Protein AF-A0A1L3Q3T1-F1 (afdb_monomer_lite)

pLDDT: mean 82.94, std 22.12, range [25.11, 98.5]

InterPro domains:
  IPR006457 S-layer family duplication domain [PF07752] (4-151)

Radius of gyration: 25.34 Å; chains: 1; bounding box: 55×57×64 Å

Structure (mmCIF, N/CA/C/O backbone):
data_AF-A0A1L3Q3T1-F1
#
_entry.id   AF-A0A1L3Q3T1-F1
#
loop_
_atom_site.group_PDB
_atom_site.id
_atom_site.type_symbol
_atom_site.label_atom_id
_atom_site.label_alt_id
_atom_site.label_comp_id
_atom_site.label_asym_id
_atom_site.label_entity_id
_atom_site.label_seq_id
_atom_site.pdbx_PDB_ins_code
_atom_site.Cartn_x
_atom_site.Cartn_y
_atom_site.Cartn_z
_atom_site.occupancy
_atom_site.B_iso_or_equiv
_atom_site.auth_seq_id
_atom_site.auth_comp_id
_atom_site.auth_asym_id
_atom_site.auth_atom_id
_atom_site.pdbx_PDB_model_num
ATOM 1 N N . MET A 1 1 ? -1.176 -5.340 -3.336 1.00 83.88 1 MET A N 1
ATOM 2 C CA . MET A 1 1 ? -0.428 -6.460 -3.939 1.00 83.88 1 MET A CA 1
ATOM 3 C C . MET A 1 1 ? 0.994 -6.449 -3.387 1.00 83.88 1 MET A C 1
ATOM 5 O O . MET A 1 1 ? 1.584 -5.382 -3.312 1.00 83.88 1 MET A O 1
ATOM 9 N N . ASP A 1 2 ? 1.528 -7.595 -2.973 1.00 85.06 2 ASP A N 1
ATOM 10 C CA . ASP A 1 2 ? 2.934 -7.750 -2.563 1.00 85.06 2 ASP A CA 1
ATOM 11 C C . ASP A 1 2 ? 3.376 -9.167 -2.935 1.00 85.06 2 ASP A C 1
ATOM 13 O O . ASP A 1 2 ? 2.936 -10.138 -2.313 1.00 85.06 2 ASP A O 1
ATOM 17 N N . CYS A 1 3 ? 4.117 -9.294 -4.035 1.00 78.56 3 CYS A N 1
ATOM 18 C CA . CYS A 1 3 ? 4.332 -10.567 -4.711 1.00 78.56 3 CYS A CA 1
ATOM 19 C C . CYS A 1 3 ? 5.800 -10.741 -5.080 1.00 78.56 3 CYS A C 1
ATOM 21 O O . CYS A 1 3 ? 6.415 -9.904 -5.738 1.00 78.56 3 CYS A O 1
ATOM 23 N N . CYS A 1 4 ? 6.343 -11.873 -4.641 1.00 74.00 4 CYS A N 1
ATOM 24 C CA . CYS A 1 4 ? 7.709 -12.318 -4.898 1.00 74.00 4 CYS A CA 1
ATOM 25 C C . CYS A 1 4 ? 7.763 -13.450 -5.937 1.00 74.00 4 CYS A C 1
ATOM 27 O O . CYS A 1 4 ? 8.745 -14.192 -6.002 1.00 74.00 4 CYS A O 1
ATOM 29 N N . GLU A 1 5 ? 6.676 -13.636 -6.691 1.00 81.31 5 GLU A N 1
ATOM 30 C CA . GLU A 1 5 ? 6.630 -14.585 -7.798 1.00 81.31 5 GLU A CA 1
ATOM 31 C C . GLU A 1 5 ? 7.326 -14.021 -9.034 1.00 81.31 5 GLU A C 1
ATOM 33 O O . GLU A 1 5 ? 7.344 -12.812 -9.268 1.00 81.31 5 GLU A O 1
ATOM 38 N N . GLU A 1 6 ? 7.895 -14.927 -9.829 1.00 90.94 6 GLU A N 1
ATOM 39 C CA . GLU A 1 6 ? 8.513 -14.571 -11.098 1.00 90.94 6 GLU A CA 1
ATOM 40 C C . GLU A 1 6 ? 7.448 -14.500 -12.199 1.00 90.94 6 GLU A C 1
ATOM 42 O O . GLU A 1 6 ? 6.787 -15.498 -12.500 1.00 90.94 6 GLU A O 1
ATOM 47 N N . TYR A 1 7 ? 7.343 -13.350 -12.857 1.00 92.12 7 TYR A N 1
ATOM 48 C CA . TYR A 1 7 ? 6.551 -13.160 -14.066 1.00 92.12 7 TYR A CA 1
ATOM 49 C C . TYR A 1 7 ? 7.462 -13.051 -15.282 1.00 92.12 7 TYR A C 1
ATOM 51 O O . TYR A 1 7 ? 8.530 -12.438 -15.251 1.00 92.12 7 TYR A O 1
ATOM 59 N N . ARG A 1 8 ? 7.026 -13.663 -16.382 1.00 94.06 8 ARG A N 1
ATOM 60 C CA . ARG A 1 8 ? 7.765 -13.713 -17.642 1.00 94.06 8 ARG A CA 1
ATOM 61 C C . ARG A 1 8 ? 6.859 -13.167 -18.733 1.00 94.06 8 ARG A C 1
ATOM 63 O O . ARG A 1 8 ? 5.906 -13.843 -19.103 1.00 94.06 8 ARG A O 1
ATOM 70 N N . LEU A 1 9 ? 7.153 -11.963 -19.208 1.00 93.94 9 LEU A N 1
ATOM 71 C CA . LEU A 1 9 ? 6.326 -11.236 -20.173 1.00 93.94 9 LEU A CA 1
ATOM 72 C C . LEU A 1 9 ? 7.114 -10.999 -21.454 1.00 93.94 9 LEU A C 1
ATOM 74 O O . LEU A 1 9 ? 8.282 -10.612 -21.388 1.00 93.94 9 LEU A O 1
ATOM 78 N N . VAL A 1 10 ? 6.507 -11.208 -22.620 1.00 93.62 10 VAL A N 1
ATOM 79 C CA . VAL A 1 10 ? 7.099 -10.754 -23.888 1.00 93.62 10 VAL A CA 1
ATOM 80 C C . VAL A 1 10 ? 6.623 -9.349 -24.254 1.00 93.62 10 VAL A C 1
ATOM 82 O O . VAL A 1 10 ? 5.620 -8.857 -23.745 1.00 93.62 10 VAL A O 1
ATOM 85 N N . THR A 1 11 ? 7.338 -8.672 -25.154 1.00 92.38 11 THR A N 1
ATOM 86 C CA . THR A 1 11 ? 6.912 -7.357 -25.660 1.00 92.38 11 THR A CA 1
ATOM 87 C C . THR A 1 11 ? 5.471 -7.383 -26.187 1.00 92.38 11 THR A C 1
ATOM 89 O O . THR A 1 11 ? 5.127 -8.203 -27.038 1.00 92.38 11 THR A O 1
ATOM 92 N N . GLY A 1 12 ? 4.658 -6.437 -25.717 1.00 92.12 12 GLY A N 1
ATOM 93 C CA . GLY A 1 12 ? 3.240 -6.297 -26.038 1.00 92.12 12 GLY A CA 1
ATOM 94 C C . GLY A 1 12 ? 2.300 -7.083 -25.124 1.00 92.12 12 GLY A C 1
ATOM 95 O O . GLY A 1 12 ? 1.091 -6.909 -25.250 1.00 92.12 12 GLY A O 1
ATOM 96 N N . GLU A 1 13 ? 2.815 -7.925 -24.223 1.00 94.25 13 GLU A N 1
ATOM 97 C CA . GLU A 1 13 ? 1.993 -8.568 -23.198 1.00 94.25 13 GLU A CA 1
ATOM 98 C C . GLU A 1 13 ? 1.718 -7.637 -22.019 1.00 94.25 13 GLU A C 1
ATOM 100 O O . GLU A 1 13 ? 2.535 -6.783 -21.653 1.00 94.25 13 GLU A O 1
ATOM 105 N N . THR A 1 14 ? 0.557 -7.874 -21.418 1.00 94.94 14 THR A N 1
ATOM 106 C CA . THR A 1 14 ? 0.040 -7.169 -20.252 1.00 94.94 14 THR A CA 1
ATOM 107 C C . THR A 1 14 ? -0.153 -8.167 -19.120 1.00 94.94 14 THR A C 1
ATOM 109 O O . THR A 1 14 ? -0.703 -9.253 -19.317 1.00 94.94 14 THR A O 1
ATOM 112 N N . LEU A 1 15 ? 0.301 -7.786 -17.933 1.00 94.12 15 LEU A N 1
ATOM 113 C CA . LEU A 1 15 ? 0.061 -8.480 -16.682 1.00 94.12 15 LEU A CA 1
ATOM 114 C C . LEU A 1 15 ? -1.063 -7.771 -15.922 1.00 94.12 15 LEU A C 1
ATOM 116 O O . LEU A 1 15 ? -0.943 -6.588 -15.612 1.00 94.12 15 LEU A O 1
ATOM 120 N N . ASP A 1 16 ? -2.130 -8.506 -15.616 1.00 92.44 16 ASP A N 1
ATOM 121 C CA . ASP A 1 16 ? -3.212 -8.044 -14.741 1.00 92.44 16 ASP A CA 1
ATOM 122 C C . ASP A 1 16 ? -2.730 -8.043 -13.283 1.00 92.44 16 ASP A C 1
ATOM 124 O O . ASP A 1 16 ? -2.305 -9.077 -12.758 1.00 92.44 16 ASP A O 1
ATOM 128 N N . LEU A 1 17 ? -2.776 -6.875 -12.643 1.00 90.25 17 LEU A N 1
ATOM 129 C CA . LEU A 1 17 ? -2.380 -6.663 -11.248 1.00 90.25 17 LEU A CA 1
ATOM 130 C C . LEU A 1 17 ? -3.587 -6.646 -10.288 1.00 90.25 17 LEU A C 1
ATOM 132 O O . LEU A 1 17 ? -3.414 -6.490 -9.075 1.00 90.25 17 LEU A O 1
ATOM 136 N N . GLY A 1 18 ? -4.806 -6.830 -10.806 1.00 88.00 18 GLY A N 1
ATOM 137 C CA . GLY A 1 18 ? -6.064 -6.753 -10.068 1.00 88.00 18 GLY A CA 1
ATOM 138 C C . GLY A 1 18 ? -6.627 -5.333 -9.970 1.00 88.00 18 GLY A C 1
ATOM 139 O O . GLY A 1 18 ? -5.953 -4.352 -10.266 1.00 88.00 18 GLY A O 1
ATOM 140 N N . SER A 1 19 ? -7.901 -5.214 -9.572 1.00 87.88 19 SER A N 1
ATOM 141 C CA . SER A 1 19 ? -8.631 -3.930 -9.479 1.00 87.88 19 SER A CA 1
ATOM 142 C C . SER A 1 19 ? -8.548 -3.054 -10.746 1.00 87.88 19 SER A C 1
ATOM 144 O O . SER A 1 19 ? -8.649 -1.832 -10.671 1.00 87.88 19 SER A O 1
ATOM 146 N N . GLY A 1 20 ? -8.359 -3.677 -11.916 1.00 91.81 20 GLY A N 1
ATOM 147 C CA . GLY A 1 20 ? -8.228 -2.988 -13.202 1.00 91.81 20 GLY A CA 1
ATOM 148 C C . GLY A 1 20 ? -6.837 -2.422 -13.500 1.00 91.81 20 GLY A C 1
ATOM 149 O O . GLY A 1 20 ? -6.690 -1.791 -14.543 1.00 91.81 20 GLY A O 1
ATOM 150 N N . TYR A 1 21 ? -5.843 -2.628 -12.630 1.00 94.38 21 TYR A N 1
ATOM 151 C CA . TYR A 1 21 ? -4.454 -2.240 -12.877 1.00 94.38 21 TYR A CA 1
ATOM 152 C C . TYR A 1 21 ? -3.751 -3.233 -13.806 1.00 94.38 21 TYR A C 1
ATOM 154 O O . TYR A 1 21 ? -3.880 -4.448 -13.664 1.00 94.38 21 TYR A O 1
ATOM 162 N N . GLU A 1 22 ? -2.951 -2.706 -14.724 1.00 95.38 22 GLU A N 1
ATOM 163 C CA . GLU A 1 22 ? -2.310 -3.449 -15.803 1.00 95.38 22 GLU A CA 1
ATOM 164 C C . GLU A 1 22 ? -0.866 -2.966 -15.994 1.00 95.38 22 GLU A C 1
ATOM 166 O O . GLU A 1 22 ? -0.625 -1.766 -16.145 1.00 95.38 22 GLU A O 1
ATOM 171 N N . LEU A 1 23 ? 0.090 -3.900 -16.034 1.00 96.69 23 LEU A N 1
ATOM 172 C CA . LEU A 1 23 ? 1.503 -3.632 -16.326 1.00 96.69 23 LEU A CA 1
ATOM 173 C C . LEU A 1 23 ? 1.883 -4.218 -17.686 1.00 96.69 23 LEU A C 1
ATOM 175 O O . LEU A 1 23 ? 1.812 -5.429 -17.888 1.00 96.69 23 LEU A O 1
ATOM 179 N N . THR A 1 24 ? 2.319 -3.374 -18.615 1.00 97.50 24 THR A N 1
ATOM 180 C CA . THR A 1 24 ? 2.571 -3.761 -20.010 1.00 97.50 24 THR A CA 1
ATOM 181 C C . THR A 1 24 ? 4.034 -3.568 -20.392 1.00 97.50 24 THR A C 1
ATOM 183 O O . THR A 1 24 ? 4.626 -2.524 -20.124 1.00 97.50 24 THR A O 1
ATOM 186 N N . VAL A 1 25 ? 4.620 -4.548 -21.088 1.00 96.81 25 VAL A N 1
ATOM 187 C CA . VAL A 1 25 ? 5.957 -4.408 -21.691 1.00 96.81 25 VAL A CA 1
ATOM 188 C C . VAL A 1 25 ? 5.827 -3.713 -23.043 1.00 96.81 25 VAL A C 1
ATOM 190 O O . VAL A 1 25 ? 5.365 -4.318 -24.013 1.00 96.81 25 VAL A O 1
ATOM 193 N N . LYS A 1 26 ? 6.273 -2.460 -23.155 1.00 96.00 26 LYS A N 1
ATOM 194 C CA . LYS A 1 26 ? 6.174 -1.685 -24.403 1.00 96.00 26 LYS A CA 1
ATOM 195 C C . LYS A 1 26 ? 7.293 -2.019 -25.373 1.00 96.00 26 LYS A C 1
ATOM 197 O O . LYS A 1 26 ? 7.032 -2.244 -26.554 1.00 96.00 26 LYS A O 1
ATOM 202 N N . GLN A 1 27 ? 8.532 -2.058 -24.888 1.00 94.00 27 GLN A N 1
ATOM 203 C CA . GLN A 1 27 ? 9.704 -2.284 -25.730 1.00 94.00 27 GLN A CA 1
ATOM 204 C C . GLN A 1 27 ? 10.908 -2.761 -24.913 1.00 94.00 27 GLN A C 1
ATOM 206 O O . GLN A 1 27 ? 11.058 -2.393 -23.758 1.00 94.00 27 GLN A O 1
ATOM 211 N N . ILE A 1 28 ? 11.796 -3.543 -25.531 1.00 92.12 28 ILE A N 1
ATOM 212 C CA . ILE A 1 28 ? 13.102 -3.904 -24.963 1.00 92.12 28 ILE A CA 1
ATOM 213 C C . ILE A 1 28 ? 14.209 -3.264 -25.806 1.00 92.12 28 ILE A C 1
ATOM 215 O O . ILE A 1 28 ? 14.273 -3.471 -27.023 1.00 92.12 28 ILE A O 1
ATOM 219 N N . TYR A 1 29 ? 15.110 -2.522 -25.168 1.00 90.06 29 TYR A N 1
ATOM 220 C CA . TYR A 1 29 ? 16.295 -1.939 -25.791 1.00 90.06 29 TYR A CA 1
ATOM 221 C C . TYR A 1 29 ? 17.498 -2.859 -25.567 1.00 90.06 29 TYR A C 1
ATOM 223 O O . TYR A 1 29 ? 18.351 -2.662 -24.710 1.00 90.06 29 TYR A O 1
ATOM 231 N N . VAL A 1 30 ? 17.578 -3.891 -26.409 1.00 78.50 30 VAL A N 1
ATOM 232 C CA . VAL A 1 30 ? 18.554 -4.999 -26.336 1.00 78.50 30 VAL A CA 1
ATOM 233 C C . VAL A 1 30 ? 20.017 -4.554 -26.183 1.00 78.50 30 VAL A C 1
ATOM 235 O O . VAL A 1 30 ? 20.832 -5.285 -25.614 1.00 78.50 30 VAL A O 1
ATOM 238 N N . LYS A 1 31 ? 20.379 -3.403 -26.755 1.00 83.38 31 LYS A N 1
ATOM 239 C CA . LYS A 1 31 ? 21.755 -2.896 -26.743 1.00 83.38 31 LYS A CA 1
ATOM 240 C C . LYS A 1 31 ? 22.154 -2.342 -25.376 1.00 83.38 31 LYS A C 1
ATOM 242 O O . LYS A 1 31 ? 23.310 -2.507 -24.998 1.00 83.38 31 LYS A O 1
ATOM 247 N N . ASP A 1 32 ? 21.205 -1.716 -24.699 1.00 85.06 32 ASP A N 1
ATOM 248 C CA . ASP A 1 32 ? 21.447 -0.890 -23.522 1.00 85.06 32 ASP A CA 1
ATOM 249 C C . ASP A 1 32 ? 20.973 -1.597 -22.236 1.00 85.06 32 ASP A C 1
ATOM 251 O O . ASP A 1 32 ? 21.131 -1.065 -21.153 1.00 85.06 32 ASP A O 1
ATOM 255 N N . ASP A 1 33 ? 20.474 -2.840 -22.353 1.00 91.00 33 ASP A N 1
ATOM 256 C CA . ASP A 1 33 ? 19.934 -3.637 -21.239 1.00 91.00 33 ASP A CA 1
ATOM 257 C C . ASP A 1 33 ? 18.760 -2.938 -20.517 1.00 91.00 33 ASP A C 1
ATOM 259 O O . ASP A 1 33 ? 18.498 -3.152 -19.336 1.00 91.00 33 ASP A O 1
ATOM 263 N N . GLU A 1 34 ? 17.989 -2.163 -21.283 1.00 95.00 34 GLU A N 1
ATOM 264 C CA . GLU A 1 34 ? 16.832 -1.412 -20.801 1.00 95.00 34 GLU A CA 1
ATOM 265 C C . GLU A 1 34 ? 15.502 -2.010 -21.292 1.00 95.00 34 GLU A C 1
ATOM 267 O O . GLU A 1 34 ? 15.410 -2.619 -22.370 1.00 95.00 34 GLU A O 1
ATOM 272 N N . VAL A 1 35 ? 14.431 -1.780 -20.535 1.00 95.94 35 VAL A N 1
ATOM 273 C CA . VAL A 1 35 ? 13.053 -2.113 -20.918 1.00 95.94 35 VAL A CA 1
ATOM 274 C C . VAL A 1 35 ? 12.114 -0.947 -20.640 1.00 95.94 35 VAL A C 1
ATOM 276 O O . VAL A 1 35 ? 12.127 -0.380 -19.558 1.00 95.94 35 VAL A O 1
ATOM 279 N N . TRP A 1 36 ? 11.268 -0.615 -21.611 1.00 97.38 36 TRP A N 1
ATOM 280 C CA . TRP A 1 36 ? 10.183 0.343 -21.443 1.00 97.38 36 TRP A CA 1
ATOM 281 C C . TRP A 1 36 ? 8.913 -0.376 -20.995 1.00 97.38 36 TRP A C 1
ATOM 283 O O . TRP A 1 36 ? 8.407 -1.258 -21.706 1.00 97.38 36 TRP A O 1
ATOM 293 N N . MET A 1 37 ? 8.406 -0.003 -19.826 1.00 98.12 37 MET A N 1
ATOM 294 C CA . MET A 1 37 ? 7.199 -0.563 -19.226 1.00 98.12 37 MET A CA 1
ATOM 295 C C . MET A 1 37 ? 6.172 0.528 -18.937 1.00 98.12 37 MET A C 1
ATOM 297 O O . MET A 1 37 ? 6.527 1.678 -18.720 1.00 98.12 37 MET A O 1
ATOM 301 N N . GLU A 1 38 ? 4.899 0.145 -18.942 1.00 98.50 38 GLU A N 1
ATOM 302 C CA . GLU A 1 38 ? 3.758 1.047 -18.776 1.00 98.50 38 GLU A CA 1
ATOM 303 C C . GLU A 1 38 ? 2.810 0.494 -17.712 1.00 98.50 38 GLU A C 1
ATOM 305 O O . GLU A 1 38 ? 2.389 -0.663 -17.813 1.00 98.50 38 GLU A O 1
ATOM 310 N N . LEU A 1 39 ? 2.464 1.313 -16.720 1.00 98.00 39 LEU A N 1
ATOM 311 C CA . LEU A 1 39 ? 1.425 1.036 -15.733 1.00 98.00 39 LEU A CA 1
ATOM 312 C C . LEU A 1 39 ? 0.155 1.790 -16.133 1.00 98.00 39 LEU A C 1
ATOM 314 O O . LEU A 1 39 ? 0.176 2.986 -16.428 1.00 98.00 39 LEU A O 1
ATOM 318 N N . SER A 1 40 ? -0.972 1.094 -16.126 1.00 97.19 40 SER A N 1
ATOM 319 C CA . SER A 1 40 ? -2.269 1.661 -16.492 1.00 97.19 40 SER A CA 1
ATOM 320 C C . SER A 1 40 ? -3.380 1.117 -15.604 1.00 97.19 40 SER A C 1
ATOM 322 O O . SER A 1 40 ? -3.211 0.084 -14.957 1.00 97.19 40 SER A O 1
ATOM 324 N N . LYS A 1 41 ? -4.512 1.820 -15.560 1.00 95.44 41 LYS A N 1
ATOM 325 C CA . LYS A 1 41 ? -5.739 1.351 -14.913 1.00 95.44 41 LYS A CA 1
ATOM 326 C C . LYS A 1 41 ? -6.917 1.546 -15.846 1.00 95.44 41 LYS A C 1
ATOM 328 O O . LYS A 1 41 ? -7.122 2.641 -16.364 1.00 95.44 41 LYS A O 1
ATOM 333 N N . GLU A 1 42 ? -7.671 0.477 -16.084 1.00 94.75 42 GLU A N 1
ATOM 334 C CA . GLU A 1 42 ? -8.807 0.469 -17.016 1.00 94.75 42 GLU A CA 1
ATOM 335 C C . GLU A 1 42 ? -8.433 1.034 -18.406 1.00 94.75 42 GLU A C 1
ATOM 337 O O . GLU A 1 42 ? -9.206 1.750 -19.049 1.00 94.75 42 GLU A O 1
ATOM 342 N N . GLY A 1 43 ? -7.213 0.735 -18.870 1.00 94.00 43 GLY A N 1
ATOM 343 C CA . GLY A 1 43 ? -6.659 1.237 -20.129 1.00 94.00 43 GLY A CA 1
ATOM 344 C C . GLY A 1 43 ? -6.246 2.716 -20.137 1.00 94.00 43 GLY A C 1
ATOM 345 O O . GLY A 1 43 ? -5.857 3.226 -21.191 1.00 94.00 43 GLY A O 1
ATOM 346 N N . VAL A 1 44 ? -6.320 3.424 -19.007 1.00 96.31 44 VAL A N 1
ATOM 347 C CA . VAL A 1 44 ? -5.804 4.791 -18.850 1.00 96.31 44 VAL A CA 1
ATOM 348 C C . VAL A 1 44 ? -4.378 4.731 -18.310 1.00 96.31 44 VAL A C 1
ATOM 350 O O . VAL A 1 44 ? -4.131 4.116 -17.275 1.00 96.31 44 VAL A O 1
ATOM 353 N N . LEU A 1 45 ? -3.443 5.373 -19.016 1.00 97.25 45 LEU A N 1
ATOM 354 C CA . LEU A 1 45 ? -2.045 5.490 -18.597 1.00 97.25 45 LEU A CA 1
ATOM 355 C C . LEU A 1 45 ? -1.951 6.165 -17.223 1.00 97.25 45 LEU A C 1
ATOM 357 O O . LEU A 1 45 ? -2.488 7.260 -17.047 1.00 97.25 45 LEU A O 1
ATOM 361 N N . ILE A 1 46 ? -1.246 5.518 -16.297 1.00 96.75 46 ILE A N 1
ATOM 362 C CA . ILE A 1 46 ? -0.848 6.104 -15.015 1.00 96.75 46 ILE A CA 1
ATOM 363 C C . ILE A 1 46 ? 0.537 6.717 -15.180 1.00 96.75 46 ILE A C 1
ATOM 365 O O . ILE A 1 46 ? 0.690 7.923 -15.015 1.00 96.75 46 ILE A O 1
ATOM 369 N N . ASP A 1 47 ? 1.511 5.883 -15.543 1.00 98.12 47 ASP A N 1
ATOM 370 C CA . ASP A 1 47 ? 2.901 6.279 -15.749 1.00 98.12 47 ASP A CA 1
ATOM 371 C C . ASP A 1 47 ? 3.657 5.225 -16.578 1.00 98.12 47 ASP A C 1
ATOM 373 O O . ASP A 1 47 ? 3.197 4.084 -16.730 1.00 98.12 47 ASP A O 1
ATOM 377 N N . ASP A 1 48 ? 4.812 5.597 -17.120 1.00 98.31 48 ASP A N 1
ATOM 378 C CA . ASP A 1 48 ? 5.690 4.727 -17.896 1.00 98.31 48 ASP A CA 1
ATOM 379 C C . ASP A 1 48 ? 7.170 5.030 -17.635 1.00 98.31 48 ASP A C 1
ATOM 381 O O . ASP A 1 48 ? 7.555 6.177 -17.438 1.00 98.31 48 ASP A O 1
ATOM 385 N N . GLU A 1 49 ? 8.018 3.998 -17.651 1.00 98.12 49 GLU A N 1
ATOM 386 C CA . GLU A 1 49 ? 9.434 4.141 -17.294 1.00 98.12 49 GLU A CA 1
ATOM 387 C C . GLU A 1 49 ? 10.344 3.259 -18.155 1.00 98.12 49 GLU A C 1
ATOM 389 O O . GLU A 1 49 ? 9.993 2.127 -18.521 1.00 98.12 49 GLU A O 1
ATOM 394 N N . ILE A 1 50 ? 11.537 3.775 -18.465 1.00 97.50 50 ILE A N 1
ATOM 395 C CA . ILE A 1 50 ? 12.628 3.009 -19.072 1.00 97.50 50 ILE A CA 1
ATOM 396 C C . ILE A 1 50 ? 13.542 2.511 -17.952 1.00 97.50 50 ILE A C 1
ATOM 398 O O . ILE A 1 50 ? 14.289 3.265 -17.337 1.00 97.50 50 ILE A O 1
ATOM 402 N N . ILE A 1 51 ? 13.495 1.208 -17.710 1.00 97.31 51 ILE A N 1
ATOM 403 C CA . ILE A 1 51 ? 14.193 0.546 -16.614 1.00 97.31 51 ILE A CA 1
ATOM 404 C C . ILE A 1 51 ? 15.517 -0.016 -17.125 1.00 97.31 51 ILE A C 1
ATOM 406 O O . ILE A 1 51 ? 15.511 -0.962 -17.915 1.00 97.31 51 ILE A O 1
ATOM 410 N N . ASP A 1 52 ? 16.635 0.519 -16.636 1.00 95.56 52 ASP A N 1
ATOM 411 C CA . ASP A 1 52 ? 17.976 -0.042 -16.835 1.00 95.56 52 ASP A CA 1
ATOM 412 C C . ASP A 1 52 ? 18.231 -1.162 -15.809 1.00 95.56 52 ASP A C 1
ATOM 414 O O . ASP A 1 52 ? 18.370 -0.923 -14.605 1.00 95.56 52 ASP A O 1
ATOM 418 N N . ILE A 1 53 ? 18.301 -2.415 -16.273 1.00 94.38 53 ILE A N 1
ATOM 419 C CA . ILE A 1 53 ? 18.547 -3.561 -15.379 1.00 94.38 53 ILE A CA 1
ATOM 420 C C . ILE A 1 53 ? 19.990 -3.589 -14.856 1.00 94.38 53 ILE A C 1
ATOM 422 O O . ILE A 1 53 ? 20.276 -4.248 -13.856 1.00 94.38 53 ILE A O 1
ATOM 426 N N . SER A 1 54 ? 20.914 -2.901 -15.531 1.00 92.38 54 SER A N 1
ATOM 427 C CA . SER A 1 54 ? 22.303 -2.770 -15.102 1.00 92.38 54 SER A CA 1
ATOM 428 C C . SER A 1 54 ? 22.468 -1.752 -13.968 1.00 92.38 54 SER A C 1
ATOM 430 O O . SER A 1 54 ? 23.408 -1.884 -13.179 1.00 92.38 54 SER A O 1
ATOM 432 N N . ASP A 1 55 ? 21.512 -0.828 -13.819 1.00 93.31 55 ASP A N 1
ATOM 433 C CA . ASP A 1 55 ? 21.404 0.137 -12.716 1.00 93.31 55 ASP A CA 1
ATOM 434 C C . ASP A 1 55 ? 20.319 -0.260 -11.696 1.00 93.31 55 ASP A C 1
ATOM 436 O O . ASP A 1 55 ? 19.509 0.533 -11.223 1.00 93.31 55 ASP A O 1
ATOM 440 N N . GLY A 1 56 ? 20.286 -1.547 -11.344 1.00 93.12 56 GLY A N 1
ATOM 441 C CA . GLY A 1 56 ? 19.451 -2.067 -10.258 1.00 93.12 56 GLY A CA 1
ATOM 442 C C . GLY A 1 56 ? 18.012 -2.419 -10.637 1.00 93.12 56 GLY A C 1
ATOM 443 O O . GLY A 1 56 ? 17.305 -2.959 -9.786 1.00 93.12 56 GLY A O 1
ATOM 444 N N . GLY A 1 57 ? 17.573 -2.152 -11.872 1.00 95.88 57 GLY A N 1
ATOM 445 C CA . GLY A 1 57 ? 16.373 -2.754 -12.465 1.00 95.88 57 GLY A CA 1
ATOM 446 C C . GLY A 1 57 ? 15.054 -2.467 -11.750 1.00 95.88 57 GLY A C 1
ATOM 447 O O . GLY A 1 57 ? 14.081 -3.184 -11.967 1.00 95.88 57 GLY A O 1
ATOM 448 N N . THR A 1 58 ? 15.006 -1.462 -10.874 1.00 97.19 58 THR A N 1
ATOM 449 C CA . THR A 1 58 ? 13.820 -1.160 -10.065 1.00 97.19 58 THR A CA 1
ATOM 450 C C . THR A 1 58 ? 13.163 0.117 -10.555 1.00 97.19 58 THR A C 1
ATOM 452 O O . THR A 1 58 ? 13.779 1.177 -10.514 1.00 97.19 58 THR A O 1
ATOM 455 N N . TRP A 1 59 ? 11.889 0.029 -10.924 1.00 98.12 59 TRP A N 1
ATOM 456 C CA . TRP A 1 59 ? 11.031 1.197 -11.090 1.00 98.12 59 TRP A CA 1
ATOM 457 C C . TRP A 1 59 ? 10.237 1.418 -9.807 1.00 98.12 59 TRP A C 1
ATOM 459 O O . TRP A 1 59 ? 9.627 0.488 -9.269 1.00 98.12 59 TRP A O 1
ATOM 469 N N . ILE A 1 60 ? 10.286 2.648 -9.300 1.00 97.94 60 ILE A N 1
ATOM 470 C CA . ILE A 1 60 ? 9.523 3.120 -8.149 1.00 97.94 60 ILE A CA 1
ATOM 471 C C . ILE A 1 60 ? 8.670 4.285 -8.635 1.00 97.94 60 ILE A C 1
ATOM 473 O O . ILE A 1 60 ? 9.217 5.251 -9.153 1.00 97.94 60 ILE A O 1
ATOM 477 N N . LEU A 1 61 ? 7.358 4.180 -8.441 1.00 97.69 61 LEU A N 1
ATOM 478 C CA . LEU A 1 61 ? 6.414 5.257 -8.705 1.00 97.69 61 LEU A CA 1
ATOM 479 C C . LEU A 1 61 ? 5.905 5.807 -7.374 1.00 97.69 61 LEU A C 1
ATOM 481 O O . LEU A 1 61 ? 5.336 5.065 -6.561 1.00 97.69 61 LEU A O 1
ATOM 485 N N . ASP A 1 62 ? 6.110 7.102 -7.172 1.00 96.75 62 ASP A N 1
ATOM 486 C CA . ASP A 1 62 ? 5.535 7.895 -6.094 1.00 96.75 62 ASP A CA 1
ATOM 487 C C . ASP A 1 62 ? 4.578 8.961 -6.634 1.00 96.75 62 ASP A C 1
ATOM 489 O O . ASP A 1 62 ? 4.695 9.412 -7.772 1.00 96.75 62 ASP A O 1
ATOM 493 N N . MET A 1 63 ? 3.566 9.293 -5.833 1.00 95.06 63 MET A N 1
ATOM 494 C CA . MET A 1 63 ? 2.533 10.262 -6.188 1.00 95.06 63 MET A CA 1
ATOM 495 C C . MET A 1 63 ? 2.059 11.033 -4.956 1.00 95.06 63 MET A C 1
ATOM 497 O O . MET A 1 63 ? 2.156 10.548 -3.827 1.00 95.06 63 MET A O 1
ATOM 501 N N . ASP A 1 64 ? 1.464 12.199 -5.195 1.00 94.25 64 ASP A N 1
ATOM 502 C CA . ASP A 1 64 ? 0.756 12.958 -4.167 1.00 94.25 64 ASP A CA 1
ATOM 503 C C . ASP A 1 64 ? -0.682 12.426 -4.028 1.00 94.25 64 ASP A C 1
ATOM 505 O O . ASP A 1 64 ? -1.442 12.400 -5.000 1.00 94.25 64 ASP A O 1
ATOM 509 N N . ILE A 1 65 ? -1.071 11.999 -2.823 1.00 92.62 65 ILE A N 1
ATOM 510 C CA . ILE A 1 65 ? -2.355 11.341 -2.533 1.00 92.62 65 ILE A CA 1
ATOM 511 C C . ILE A 1 65 ? -2.971 11.939 -1.272 1.00 92.62 65 ILE A C 1
ATOM 513 O O . ILE A 1 65 ? -2.340 11.943 -0.221 1.00 92.62 65 ILE A O 1
ATOM 517 N N . GLU A 1 66 ? -4.224 12.402 -1.355 1.00 89.62 66 GLU A N 1
ATOM 518 C CA . GLU A 1 66 ? -5.009 12.898 -0.205 1.00 89.62 66 GLU A CA 1
ATOM 519 C C . GLU A 1 66 ? -4.245 13.879 0.717 1.00 89.62 66 GLU A C 1
ATOM 521 O O . GLU A 1 66 ? -4.434 13.917 1.930 1.00 89.62 66 GLU A O 1
ATOM 526 N N . GLY A 1 67 ? -3.376 14.710 0.130 1.00 88.75 67 GLY A N 1
ATOM 527 C CA . GLY A 1 67 ? -2.579 15.713 0.846 1.00 88.75 67 GLY A CA 1
ATOM 528 C C . GLY A 1 67 ? -1.234 15.223 1.396 1.00 88.75 67 GLY A C 1
ATOM 529 O O . GLY A 1 67 ? -0.473 16.042 1.914 1.00 88.75 67 GLY A O 1
ATOM 530 N N . GLU A 1 68 ? -0.919 13.937 1.249 1.00 90.94 68 GLU A N 1
ATOM 531 C CA . GLU A 1 68 ? 0.406 13.365 1.484 1.00 90.94 68 GLU A CA 1
ATOM 532 C C . GLU A 1 68 ? 1.218 13.385 0.186 1.00 90.94 68 GLU A C 1
ATOM 534 O O . GLU A 1 68 ? 0.703 13.026 -0.871 1.00 90.94 68 GLU A O 1
ATOM 539 N N . ASN A 1 69 ? 2.485 13.800 0.261 1.00 95.81 69 ASN A N 1
ATOM 540 C CA . ASN A 1 69 ? 3.364 13.875 -0.911 1.00 95.81 69 ASN A CA 1
ATOM 541 C C . ASN A 1 69 ? 4.314 12.678 -0.975 1.00 95.81 69 ASN A C 1
ATOM 543 O O . ASN A 1 69 ? 4.626 12.079 0.060 1.00 95.81 69 ASN A O 1
ATOM 547 N N . ASP A 1 70 ? 4.829 12.396 -2.172 1.00 95.81 70 ASP A N 1
ATOM 548 C CA . ASP A 1 70 ? 5.860 11.378 -2.425 1.00 95.81 70 ASP A CA 1
ATOM 549 C C . ASP A 1 70 ? 5.475 9.980 -1.877 1.00 95.81 70 ASP A C 1
ATOM 551 O O . ASP A 1 70 ? 6.307 9.212 -1.370 1.00 95.81 70 ASP A O 1
ATOM 555 N N . VAL A 1 71 ? 4.184 9.632 -1.935 1.00 95.56 71 VAL A N 1
ATOM 556 C CA . VAL A 1 71 ? 3.684 8.333 -1.477 1.00 95.56 71 VAL A CA 1
ATOM 557 C C . VAL A 1 71 ? 4.026 7.290 -2.529 1.00 95.56 71 VAL A C 1
ATOM 559 O O . VAL A 1 71 ? 3.475 7.288 -3.626 1.00 95.56 71 VAL A O 1
ATOM 562 N N . VAL A 1 72 ? 4.919 6.363 -2.186 1.00 97.25 72 VAL A N 1
ATOM 563 C CA . VAL A 1 72 ? 5.266 5.251 -3.076 1.00 97.25 72 VAL A CA 1
ATOM 564 C C . VAL A 1 72 ? 4.070 4.318 -3.229 1.00 97.25 72 VAL A C 1
ATOM 566 O O . VAL A 1 72 ? 3.635 3.702 -2.254 1.00 97.25 72 VAL A O 1
ATOM 569 N N . VAL A 1 73 ? 3.578 4.179 -4.457 1.00 95.88 73 VAL A N 1
ATOM 570 C CA . VAL A 1 73 ? 2.330 3.463 -4.767 1.00 95.88 73 VAL A CA 1
ATOM 571 C C . VAL A 1 73 ? 2.547 2.193 -5.566 1.00 95.88 73 VAL A C 1
ATOM 573 O O . VAL A 1 73 ? 1.733 1.271 -5.500 1.00 95.88 73 VAL A O 1
ATOM 576 N N . PHE A 1 74 ? 3.668 2.119 -6.277 1.00 97.00 74 PHE A N 1
ATOM 577 C CA . PHE A 1 74 ? 4.021 0.987 -7.112 1.00 97.00 74 PHE A CA 1
ATOM 578 C C . PHE A 1 74 ? 5.537 0.789 -7.145 1.00 97.00 74 PHE A C 1
ATOM 580 O O . PHE A 1 74 ? 6.322 1.740 -7.131 1.00 97.00 74 PHE A O 1
ATOM 587 N N . ARG A 1 75 ? 5.948 -0.480 -7.159 1.00 97.44 75 ARG A N 1
ATOM 588 C CA . ARG A 1 75 ? 7.320 -0.912 -7.404 1.00 97.44 75 ARG A CA 1
ATOM 589 C C . ARG A 1 75 ? 7.318 -2.160 -8.266 1.00 97.44 75 ARG A C 1
ATOM 591 O O . ARG A 1 75 ? 6.585 -3.109 -7.981 1.00 97.44 75 ARG A O 1
ATOM 598 N N . THR A 1 76 ? 8.220 -2.198 -9.233 1.00 96.88 76 THR A N 1
ATOM 599 C CA . THR A 1 76 ? 8.557 -3.420 -9.964 1.00 96.88 76 THR A CA 1
ATOM 600 C C . THR A 1 76 ? 10.065 -3.572 -10.051 1.00 96.88 76 THR A C 1
ATOM 602 O O . THR A 1 76 ? 10.781 -2.586 -10.228 1.00 96.88 76 THR A O 1
ATOM 605 N N . HIS A 1 77 ? 10.549 -4.803 -9.912 1.00 97.00 77 HIS A N 1
ATOM 606 C CA . HIS A 1 77 ? 11.945 -5.147 -10.136 1.00 97.00 77 HIS A CA 1
ATOM 607 C C . HIS A 1 77 ? 12.063 -6.100 -11.325 1.00 97.00 77 HIS A C 1
ATOM 609 O O . HIS A 1 77 ? 11.519 -7.209 -11.327 1.00 97.00 77 HIS A O 1
ATOM 615 N N . VAL A 1 78 ? 12.794 -5.647 -12.338 1.00 95.81 78 VAL A N 1
ATOM 616 C CA . VAL A 1 78 ? 13.154 -6.414 -13.522 1.00 95.81 78 VAL A CA 1
ATOM 617 C C . VAL A 1 78 ? 14.504 -7.068 -13.273 1.00 95.81 78 VAL A C 1
ATOM 619 O O . VAL A 1 78 ? 15.550 -6.427 -13.294 1.00 95.81 78 VAL A O 1
ATOM 622 N N . ASN A 1 79 ? 14.476 -8.380 -13.081 1.00 94.19 79 ASN A N 1
ATOM 623 C CA . ASN A 1 79 ? 15.664 -9.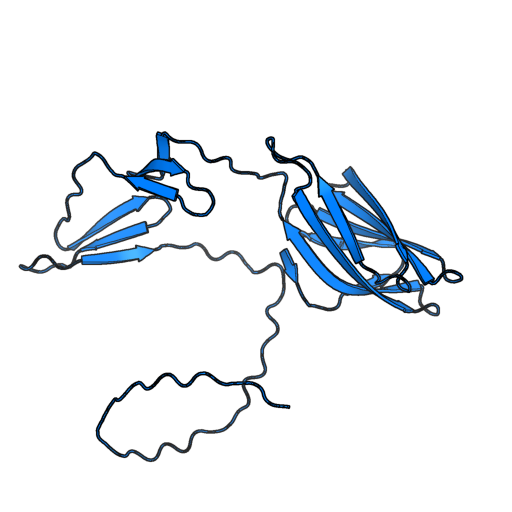176 -12.809 1.00 94.19 79 ASN A CA 1
ATOM 624 C C . ASN A 1 79 ? 16.491 -9.444 -14.072 1.00 94.19 79 ASN A C 1
ATOM 626 O O . ASN A 1 79 ? 17.717 -9.531 -14.013 1.00 94.19 79 ASN A O 1
ATOM 630 N N . ASN A 1 80 ? 15.837 -9.655 -15.221 1.00 92.50 80 ASN A N 1
ATOM 631 C CA . ASN A 1 80 ? 16.553 -10.048 -16.435 1.00 92.50 80 ASN A CA 1
ATOM 632 C C . ASN A 1 80 ? 15.790 -9.748 -17.733 1.00 92.50 80 ASN A C 1
ATOM 634 O O . ASN A 1 80 ? 14.560 -9.791 -17.773 1.00 92.50 80 ASN A O 1
ATOM 638 N N . LEU A 1 81 ? 16.542 -9.564 -18.822 1.00 91.94 81 LEU A N 1
ATOM 639 C CA . LEU A 1 81 ? 16.045 -9.439 -20.192 1.00 91.94 81 LEU A CA 1
ATOM 640 C C . LEU A 1 81 ? 16.640 -10.553 -21.063 1.00 91.94 81 LEU A C 1
ATOM 642 O O . LEU A 1 81 ? 17.845 -10.595 -21.326 1.00 91.94 81 LEU A O 1
ATOM 646 N N . LEU A 1 82 ? 15.801 -11.466 -21.557 1.00 86.56 82 LEU A N 1
ATOM 647 C CA . LEU A 1 82 ? 16.242 -12.512 -22.483 1.00 86.56 82 LEU A CA 1
ATOM 648 C C . LEU A 1 82 ? 16.089 -12.037 -23.928 1.00 86.56 82 LEU A C 1
ATOM 650 O O . LEU A 1 82 ? 15.008 -12.077 -24.523 1.00 86.56 82 LEU A O 1
ATOM 654 N N . LYS A 1 83 ? 17.225 -11.626 -24.493 1.00 75.00 83 LYS A N 1
ATOM 655 C CA . LYS A 1 83 ? 17.363 -11.003 -25.819 1.00 75.00 83 LYS A CA 1
ATOM 656 C C . LYS A 1 83 ? 16.868 -11.889 -26.968 1.00 75.00 83 LYS A C 1
ATOM 658 O O . LYS A 1 83 ? 16.280 -11.380 -27.914 1.00 75.00 83 LYS A O 1
ATOM 663 N N . ASP A 1 84 ? 17.039 -13.206 -26.860 1.00 76.44 84 ASP A N 1
ATOM 664 C CA . ASP A 1 84 ? 16.637 -14.159 -27.907 1.00 76.44 84 ASP A CA 1
ATOM 665 C C . ASP A 1 84 ? 15.110 -14.346 -28.011 1.00 76.44 84 ASP A C 1
ATOM 667 O O . ASP A 1 84 ? 14.623 -14.900 -28.996 1.00 76.44 84 ASP A O 1
ATOM 671 N N . GLY A 1 85 ? 14.350 -13.892 -27.006 1.00 68.50 85 GLY A N 1
ATOM 672 C CA . GLY A 1 85 ? 12.900 -14.081 -26.921 1.00 68.50 85 GLY A CA 1
ATOM 673 C C . GLY A 1 85 ? 12.089 -12.808 -26.693 1.00 68.50 85 GLY A C 1
ATOM 674 O O . GLY A 1 85 ? 10.881 -12.923 -26.518 1.00 68.50 85 GLY A O 1
ATOM 675 N N . ASN A 1 86 ? 12.722 -11.626 -26.668 1.00 8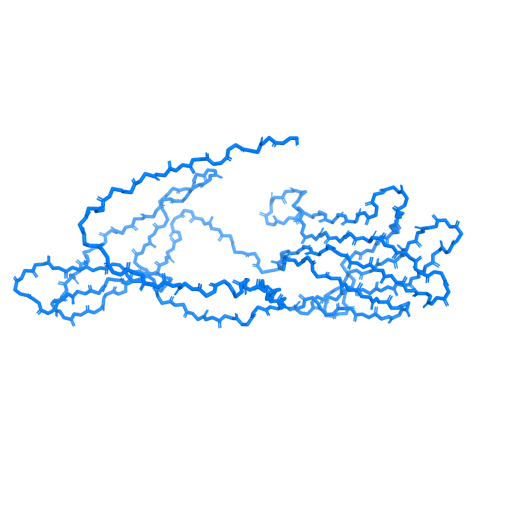4.62 86 ASN A N 1
ATOM 676 C CA . ASN A 1 86 ? 12.093 -10.366 -26.242 1.00 84.62 86 ASN A CA 1
ATOM 677 C C . ASN A 1 86 ? 11.310 -10.524 -24.928 1.00 84.62 86 ASN A C 1
ATOM 679 O O . ASN A 1 86 ? 10.179 -10.054 -24.810 1.00 84.62 86 ASN A O 1
ATOM 683 N N . LEU A 1 87 ? 11.908 -11.236 -23.971 1.00 91.75 87 LEU A N 1
ATOM 684 C CA . LEU A 1 87 ? 11.268 -11.612 -22.718 1.00 91.75 87 LEU A CA 1
ATOM 685 C C . LEU A 1 87 ? 11.843 -10.797 -21.560 1.00 91.75 87 LEU A C 1
ATOM 687 O O . LEU A 1 87 ? 13.062 -10.731 -21.391 1.00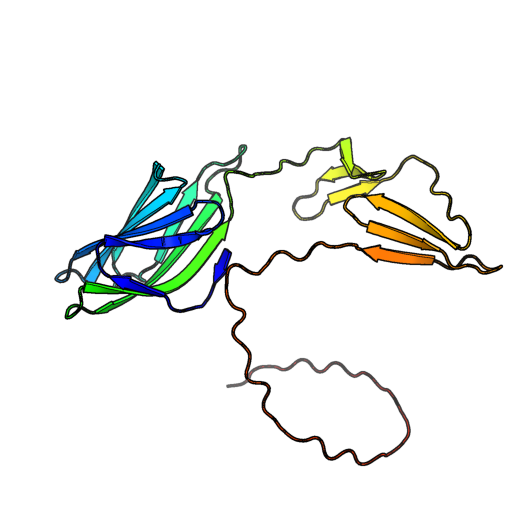 91.75 87 LEU A O 1
ATOM 691 N N . VAL A 1 88 ? 10.955 -10.264 -20.737 1.00 94.62 88 VAL A N 1
ATOM 692 C CA . VAL A 1 88 ? 11.231 -9.584 -19.474 1.00 94.62 88 VAL A CA 1
ATOM 693 C C . VAL A 1 88 ? 10.942 -10.551 -18.335 1.00 94.62 88 VAL A C 1
ATOM 695 O O . VAL A 1 88 ? 9.902 -11.211 -18.331 1.00 94.62 88 VAL A O 1
ATOM 698 N N . VAL A 1 89 ? 11.866 -10.650 -17.384 1.00 94.62 89 VAL A N 1
ATOM 699 C CA . VAL A 1 89 ? 11.705 -11.436 -16.159 1.00 94.62 89 VAL A CA 1
ATOM 700 C C . VAL A 1 89 ? 11.579 -10.475 -14.983 1.00 94.62 89 VAL A C 1
ATOM 702 O O . VAL A 1 89 ? 12.535 -9.773 -14.657 1.00 94.62 89 VAL A O 1
ATOM 705 N N . ILE A 1 90 ? 10.405 -10.456 -14.361 1.00 94.94 90 ILE A N 1
ATOM 706 C CA . ILE A 1 90 ? 10.065 -9.654 -13.180 1.00 94.94 90 ILE A CA 1
ATOM 707 C C . ILE A 1 90 ? 10.034 -10.602 -11.985 1.00 94.94 90 ILE A C 1
ATOM 709 O O . ILE A 1 90 ? 9.407 -11.649 -12.087 1.00 94.94 90 ILE A O 1
ATOM 713 N N . ASP A 1 91 ? 10.679 -10.271 -10.872 1.00 94.19 91 ASP A N 1
ATOM 714 C CA . ASP A 1 91 ? 10.686 -11.107 -9.652 1.00 94.19 91 ASP A CA 1
ATOM 715 C C . ASP A 1 91 ? 10.330 -10.332 -8.370 1.00 94.19 91 ASP A C 1
ATOM 717 O O . ASP A 1 91 ? 10.395 -10.872 -7.262 1.00 94.19 91 ASP A O 1
ATOM 721 N N . GLY A 1 92 ? 9.914 -9.075 -8.518 1.00 94.00 92 GLY A N 1
ATOM 722 C CA . GLY A 1 92 ? 9.366 -8.272 -7.437 1.00 94.00 92 GLY A CA 1
ATOM 723 C C . GLY A 1 92 ? 8.269 -7.354 -7.950 1.00 94.00 92 GLY A C 1
ATOM 724 O O . GLY A 1 92 ? 8.506 -6.559 -8.855 1.00 94.00 92 GLY A O 1
ATOM 725 N N . LEU A 1 93 ? 7.086 -7.449 -7.346 1.00 94.25 93 LEU A N 1
ATOM 726 C CA . LEU A 1 93 ? 5.961 -6.552 -7.588 1.00 94.25 93 LEU A CA 1
ATOM 727 C C . LEU A 1 93 ? 5.335 -6.140 -6.263 1.00 94.25 93 LEU A C 1
ATOM 729 O O . LEU A 1 93 ? 4.946 -6.978 -5.450 1.00 94.25 93 LEU A O 1
ATOM 733 N N . TRP A 1 94 ? 5.191 -4.838 -6.065 1.00 94.75 94 TRP A N 1
ATOM 734 C CA . TRP A 1 94 ? 4.512 -4.274 -4.909 1.00 94.75 94 TRP A CA 1
ATOM 735 C C . TRP A 1 94 ? 3.633 -3.116 -5.360 1.00 94.75 94 TRP A C 1
ATOM 737 O O . TRP A 1 94 ? 4.059 -2.284 -6.156 1.00 94.75 94 TRP A O 1
ATOM 747 N N . MET A 1 95 ? 2.401 -3.067 -4.866 1.00 92.69 95 MET A N 1
ATOM 748 C CA . MET A 1 95 ? 1.453 -2.015 -5.220 1.00 92.69 95 MET A CA 1
ATOM 749 C C . MET A 1 95 ? 0.391 -1.847 -4.137 1.00 92.69 95 MET A C 1
ATOM 751 O O . MET A 1 95 ? -0.081 -2.836 -3.561 1.00 92.69 95 MET A O 1
ATOM 755 N N . ILE A 1 96 ? -0.043 -0.613 -3.919 1.00 91.38 96 ILE A N 1
ATOM 756 C CA . ILE A 1 96 ? -1.262 -0.284 -3.173 1.00 91.38 96 ILE A CA 1
ATOM 757 C C . ILE A 1 96 ? -2.332 0.224 -4.144 1.00 91.38 96 ILE A C 1
ATOM 759 O O . ILE A 1 96 ? -2.008 0.864 -5.139 1.00 91.38 96 ILE A O 1
ATOM 763 N N . ASP A 1 97 ? -3.601 -0.079 -3.868 1.00 90.12 97 ASP A N 1
ATOM 764 C CA . ASP A 1 97 ? -4.711 0.533 -4.605 1.00 90.12 97 ASP A CA 1
ATOM 765 C C . ASP A 1 97 ? -4.868 1.966 -4.096 1.00 90.12 97 ASP A C 1
ATOM 767 O O . ASP A 1 97 ? -5.404 2.197 -3.013 1.00 90.12 97 ASP A O 1
ATOM 771 N N . TYR A 1 98 ? -4.270 2.909 -4.815 1.00 87.06 98 TYR A N 1
ATOM 772 C CA . TYR A 1 98 ? -4.173 4.297 -4.380 1.00 87.06 98 TYR A CA 1
ATOM 773 C C . TYR A 1 98 ? -5.385 5.143 -4.779 1.00 87.06 98 TYR A C 1
ATOM 775 O O . TYR A 1 98 ? -5.503 6.271 -4.313 1.00 87.06 98 TYR A O 1
ATOM 783 N N . ASP A 1 99 ? -6.271 4.633 -5.638 1.00 85.88 99 ASP A N 1
ATOM 784 C CA . ASP A 1 99 ? -7.505 5.348 -5.987 1.00 85.88 99 ASP A CA 1
ATOM 785 C C . ASP A 1 99 ? -8.612 5.126 -4.945 1.00 85.88 99 ASP A C 1
ATOM 787 O O . ASP A 1 99 ? -9.544 5.922 -4.867 1.00 85.88 99 ASP A O 1
ATOM 791 N N . ASP A 1 100 ? -8.524 4.057 -4.143 1.00 85.38 100 ASP A N 1
ATOM 792 C CA . ASP A 1 100 ? -9.471 3.741 -3.062 1.00 85.38 100 ASP A CA 1
ATOM 793 C C . ASP A 1 100 ? -8.879 4.088 -1.687 1.00 85.38 100 ASP A C 1
ATOM 795 O O . ASP A 1 100 ? -8.740 3.250 -0.789 1.00 85.38 100 ASP A O 1
ATOM 799 N N . VAL A 1 101 ? -8.459 5.345 -1.527 1.00 87.88 101 VAL A N 1
ATOM 800 C CA . VAL A 1 101 ? -7.912 5.832 -0.257 1.00 87.88 101 VAL A CA 1
ATOM 801 C C . VAL A 1 101 ? -9.047 6.137 0.706 1.00 87.88 101 VAL A C 1
ATOM 803 O O . VAL A 1 101 ? -9.980 6.883 0.413 1.00 87.88 101 VAL A O 1
ATOM 806 N N . PHE A 1 102 ? -8.928 5.587 1.910 1.00 88.69 102 PHE A N 1
ATOM 807 C CA . PHE A 1 102 ? -9.842 5.863 3.003 1.00 88.69 102 PHE A CA 1
ATOM 808 C C . PHE A 1 102 ? -9.174 6.790 4.022 1.00 88.69 102 PHE A C 1
ATOM 810 O O . PHE A 1 102 ? -8.291 6.371 4.776 1.00 88.69 102 PHE A O 1
ATOM 817 N N . VAL A 1 103 ? -9.598 8.055 4.029 1.00 90.44 103 VAL A N 1
ATOM 818 C CA . VAL A 1 103 ? -9.134 9.066 4.986 1.00 90.44 103 VAL A CA 1
ATOM 819 C C . VAL A 1 103 ? -9.876 8.894 6.305 1.00 90.44 103 VAL A C 1
ATOM 821 O O . VAL A 1 103 ? -11.085 8.681 6.329 1.00 90.44 103 VAL A O 1
ATOM 824 N N . ILE A 1 104 ? -9.125 8.970 7.400 1.00 92.38 104 ILE A N 1
ATOM 825 C CA . ILE A 1 104 ? -9.623 8.786 8.757 1.00 92.38 104 ILE A CA 1
ATOM 826 C C . ILE A 1 104 ? -9.505 10.108 9.510 1.00 92.38 104 ILE A C 1
ATOM 828 O O . ILE A 1 104 ? -8.408 10.657 9.625 1.00 92.38 104 ILE A O 1
ATOM 832 N N . GLU A 1 105 ? -10.606 10.569 10.094 1.00 94.44 105 GLU A N 1
ATOM 833 C CA . GLU A 1 105 ? -10.684 11.807 10.864 1.00 94.44 105 GLU A CA 1
ATOM 834 C C . GLU A 1 105 ? -11.143 11.568 12.315 1.00 94.44 105 GLU A C 1
ATOM 836 O O . GLU A 1 105 ? -11.766 10.563 12.666 1.00 94.44 105 GLU A O 1
ATOM 841 N N . SER A 1 106 ? -10.808 12.505 13.209 1.00 95.25 106 SER A N 1
ATOM 842 C CA . SER A 1 106 ? -11.341 12.494 14.578 1.00 95.25 106 SER A CA 1
ATOM 843 C C . SER A 1 106 ? -12.855 12.728 14.540 1.00 95.25 106 SER A C 1
ATOM 845 O O . SER A 1 106 ? -13.331 13.613 13.831 1.00 95.25 106 SER A O 1
ATOM 847 N N . GLY A 1 107 ? -13.607 11.934 15.301 1.00 95.00 107 GLY A N 1
ATOM 848 C CA . GLY A 1 107 ? -15.068 11.887 15.258 1.00 95.00 107 GLY A CA 1
ATOM 849 C C . GLY A 1 107 ? -15.646 10.846 14.291 1.00 95.00 107 GLY A C 1
ATOM 850 O O . GLY A 1 107 ? -16.8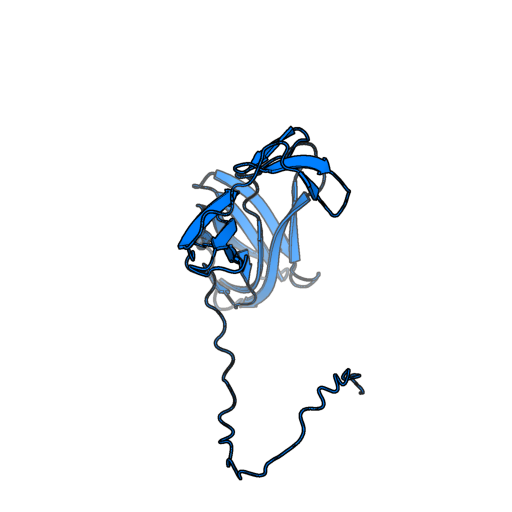40 10.547 14.380 1.00 95.00 107 GLY A O 1
ATOM 851 N N . ASP A 1 108 ? -14.838 10.241 13.411 1.00 95.44 108 ASP A N 1
ATOM 852 C CA . ASP A 1 108 ? -15.319 9.158 12.550 1.00 95.44 108 ASP A CA 1
ATOM 853 C C . ASP A 1 108 ? -15.784 7.960 13.375 1.00 95.44 108 ASP A C 1
ATOM 855 O O . ASP A 1 108 ? -15.180 7.592 14.384 1.00 95.44 108 ASP A O 1
ATOM 859 N N . SER A 1 109 ? -16.867 7.323 12.932 1.00 93.94 109 SER A N 1
ATOM 860 C CA . SER A 1 109 ? -17.519 6.238 13.665 1.00 93.94 109 SER A CA 1
ATOM 861 C C . SER A 1 109 ? -17.464 4.910 12.911 1.00 93.94 109 SER A C 1
ATOM 863 O O . SER A 1 109 ? -17.836 4.813 11.744 1.00 93.94 109 SER A O 1
ATOM 865 N N . PHE A 1 110 ? -17.078 3.851 13.618 1.00 92.12 110 PHE A N 1
ATOM 866 C CA . PHE A 1 110 ? -17.026 2.472 13.143 1.00 92.12 110 PHE A CA 1
ATOM 867 C C . PHE A 1 110 ? -17.859 1.606 14.086 1.00 92.12 110 PHE A C 1
ATOM 869 O O . PHE A 1 110 ? -17.383 1.125 15.116 1.00 92.12 110 PHE A O 1
ATOM 876 N N . GLY A 1 111 ? -19.130 1.405 13.732 1.00 92.94 111 GLY A N 1
ATOM 877 C CA . GLY A 1 111 ? -20.106 0.807 14.642 1.00 92.94 111 GLY A CA 1
ATOM 878 C C . GLY A 1 111 ? -20.389 1.741 15.819 1.00 92.94 111 GLY A C 1
ATOM 879 O O . GLY A 1 111 ? -20.810 2.871 15.602 1.00 92.94 111 GLY A O 1
ATOM 880 N N . ILE A 1 112 ? -20.161 1.273 17.047 1.00 94.06 112 ILE A N 1
ATOM 881 C CA . ILE A 1 112 ? -20.303 2.070 18.280 1.00 94.06 112 ILE A CA 1
ATOM 882 C C . ILE A 1 112 ? -18.998 2.754 18.714 1.00 94.06 112 ILE A C 1
ATOM 884 O O . ILE A 1 112 ? -18.973 3.426 19.740 1.00 94.06 112 ILE A O 1
ATOM 888 N N . LEU A 1 113 ? -17.894 2.522 17.998 1.00 94.56 113 LEU A N 1
ATOM 889 C CA . LEU A 1 113 ? -16.609 3.146 18.294 1.00 94.56 113 LEU A CA 1
ATOM 890 C C . LEU A 1 113 ? -16.466 4.436 17.496 1.00 94.56 113 LEU A C 1
ATOM 892 O O . LEU A 1 113 ? -16.612 4.416 16.281 1.00 94.56 113 LEU A O 1
ATOM 896 N N . GLU A 1 114 ? -16.103 5.514 18.166 1.00 95.62 114 GLU A N 1
ATOM 897 C CA . GLU A 1 114 ? -15.773 6.809 17.580 1.00 95.62 114 GLU A CA 1
ATOM 898 C C . GLU A 1 114 ? -14.266 7.048 17.707 1.00 95.62 114 GLU A C 1
ATOM 900 O O . GLU A 1 114 ? -13.653 6.643 18.700 1.00 95.62 114 GLU A O 1
ATOM 905 N N . ILE A 1 115 ? -13.642 7.676 16.714 1.00 96.31 115 ILE A N 1
ATOM 906 C CA . ILE A 1 115 ? -12.231 8.055 16.770 1.00 96.31 115 ILE A CA 1
ATOM 907 C C . ILE A 1 115 ? -12.063 9.257 17.687 1.00 96.31 115 ILE A C 1
ATOM 909 O O . ILE A 1 115 ? -12.565 10.339 17.412 1.00 96.31 115 ILE A O 1
ATOM 913 N N . ASP A 1 116 ? -11.294 9.069 18.754 1.00 95.75 116 ASP A N 1
ATOM 914 C CA . ASP A 1 116 ? -10.923 10.142 19.673 1.00 95.75 116 ASP A CA 1
ATOM 915 C C . ASP A 1 116 ? -9.664 10.854 19.170 1.00 95.75 116 ASP A C 1
ATOM 917 O O . ASP A 1 116 ? -9.689 12.026 18.796 1.00 95.75 116 ASP A O 1
ATOM 921 N N . THR A 1 117 ? -8.558 10.109 19.098 1.00 96.06 117 THR A N 1
ATOM 922 C CA . THR A 1 117 ? -7.227 10.658 18.835 1.00 96.06 117 THR A CA 1
ATOM 923 C C . THR A 1 117 ? -6.522 9.888 17.723 1.00 96.06 117 THR A C 1
ATOM 925 O O . THR A 1 117 ? -6.435 8.658 17.761 1.00 96.06 117 THR A O 1
ATOM 928 N N . ILE A 1 118 ? -5.943 10.632 16.777 1.00 96.56 118 ILE A N 1
ATOM 929 C CA . ILE A 1 118 ? -5.069 10.119 15.720 1.00 96.56 118 ILE A CA 1
ATOM 930 C C . ILE A 1 118 ? -3.620 10.425 16.106 1.00 96.56 118 ILE A C 1
ATOM 932 O O . ILE A 1 118 ? -3.193 11.580 16.132 1.00 96.56 118 ILE A O 1
ATOM 936 N N . GLY A 1 119 ? -2.869 9.387 16.465 1.00 93.88 119 GLY A N 1
ATOM 937 C CA . GLY A 1 119 ? -1.425 9.452 16.656 1.00 93.88 119 GLY A CA 1
ATOM 938 C C . GLY A 1 119 ? -0.676 9.122 15.364 1.00 93.88 119 GLY A C 1
ATOM 939 O O . GLY A 1 119 ? -1.245 8.604 14.411 1.00 93.88 119 GLY A O 1
ATOM 940 N N . SER A 1 120 ? 0.637 9.354 15.343 1.00 91.81 120 SER A N 1
ATOM 941 C CA . SER A 1 120 ? 1.462 9.091 14.152 1.00 91.81 120 SER A CA 1
ATOM 942 C C . SER A 1 120 ? 1.564 7.611 13.763 1.00 91.81 120 SER A C 1
ATOM 944 O O . SER A 1 120 ? 1.859 7.298 12.616 1.00 91.81 120 SER A O 1
ATOM 946 N N . THR A 1 121 ? 1.369 6.692 14.713 1.00 93.44 121 THR A N 1
ATOM 947 C CA . THR A 1 121 ? 1.461 5.235 14.493 1.00 93.44 121 THR A CA 1
ATOM 948 C C . THR A 1 121 ? 0.346 4.447 15.181 1.00 93.44 121 THR A C 1
ATOM 950 O O . THR A 1 121 ? 0.404 3.219 15.258 1.00 93.44 121 THR A O 1
ATOM 953 N N . TRP A 1 122 ? -0.654 5.135 15.733 1.00 93.75 122 TRP A N 1
ATOM 954 C CA . TRP A 1 122 ? -1.755 4.518 16.466 1.00 93.75 122 TRP A CA 1
ATOM 955 C C . TRP A 1 122 ? -3.017 5.372 16.371 1.00 93.75 122 TRP A C 1
ATOM 957 O O . TRP A 1 122 ? -2.944 6.589 16.243 1.00 93.75 122 TRP A O 1
ATOM 967 N N . LEU A 1 123 ? -4.171 4.723 16.488 1.00 95.12 123 LEU A N 1
ATOM 968 C CA . LEU A 1 123 ? -5.484 5.358 16.586 1.00 95.12 123 LEU A CA 1
ATOM 969 C C . LEU A 1 123 ? -6.098 4.964 17.932 1.00 95.12 123 LEU A C 1
ATOM 971 O O . LEU A 1 123 ? -6.018 3.792 18.314 1.00 95.12 123 LEU A O 1
ATOM 975 N N . ALA A 1 124 ? -6.687 5.913 18.662 1.00 95.75 124 ALA A N 1
ATOM 976 C CA . ALA A 1 124 ? -7.550 5.600 19.799 1.00 95.75 124 ALA A CA 1
ATOM 977 C C . ALA A 1 124 ? -9.001 5.827 19.419 1.00 95.75 124 ALA A C 1
ATOM 979 O O . ALA A 1 124 ? -9.369 6.861 18.864 1.00 95.75 124 ALA A O 1
ATOM 980 N N . MET A 1 125 ? -9.816 4.850 19.789 1.00 95.50 125 MET A N 1
ATOM 981 C CA . MET A 1 125 ? -11.252 4.888 19.611 1.00 95.50 125 MET A CA 1
ATOM 982 C C . MET A 1 125 ? -11.919 4.651 20.956 1.00 95.50 125 MET A C 1
ATOM 984 O O . MET A 1 125 ? -11.400 3.915 21.801 1.00 95.50 125 MET A O 1
ATOM 988 N N . TYR A 1 126 ? -13.078 5.255 21.142 1.00 94.56 126 TYR A N 1
ATOM 989 C CA . TYR A 1 126 ? -13.850 5.177 22.367 1.00 94.56 126 TYR A CA 1
ATOM 990 C C . TYR A 1 126 ? -15.318 4.942 22.041 1.00 94.56 126 TYR A C 1
ATOM 992 O O . TYR A 1 126 ? -15.767 5.142 20.921 1.00 94.56 126 TYR A O 1
ATOM 1000 N N . ASN A 1 127 ? -16.065 4.466 23.025 1.00 94.81 127 ASN A N 1
ATOM 1001 C CA . ASN A 1 127 ? -17.506 4.329 22.925 1.00 94.81 127 ASN A CA 1
ATOM 1002 C C . ASN A 1 127 ? -18.120 5.078 24.108 1.00 94.81 127 ASN A C 1
ATOM 1004 O O . ASN A 1 127 ? -17.762 4.808 25.258 1.00 94.81 127 ASN A O 1
ATOM 1008 N N . ASN A 1 128 ? -19.034 5.998 23.812 1.00 89.62 128 ASN A N 1
ATOM 1009 C CA . ASN A 1 128 ? -19.733 6.800 24.815 1.00 89.62 128 ASN A CA 1
ATOM 1010 C C . ASN A 1 128 ? -20.985 6.115 25.374 1.00 89.62 128 ASN A C 1
ATOM 1012 O O . ASN A 1 128 ? -21.496 6.529 26.417 1.00 89.62 128 ASN A O 1
ATOM 1016 N N . ASP A 1 129 ? -21.464 5.059 24.716 1.00 86.62 129 ASP A N 1
ATOM 1017 C CA . ASP A 1 129 ? -22.698 4.378 25.076 1.00 86.62 129 ASP A CA 1
ATOM 1018 C C . ASP A 1 129 ? -22.470 3.157 25.972 1.00 86.62 129 ASP A C 1
ATOM 1020 O O . ASP A 1 129 ? -21.379 2.601 26.109 1.00 86.62 129 ASP A O 1
ATOM 1024 N N . THR A 1 130 ? -23.539 2.692 26.614 1.00 91.56 130 THR A N 1
ATOM 1025 C CA . THR A 1 130 ? -23.480 1.463 27.411 1.00 91.56 130 THR A CA 1
ATOM 1026 C C . THR A 1 130 ? -23.456 0.233 26.506 1.00 91.56 130 THR A C 1
ATOM 1028 O O . THR A 1 130 ? -24.379 0.017 25.723 1.00 91.56 130 THR A O 1
ATOM 1031 N N . ILE A 1 131 ? -22.459 -0.639 26.685 1.00 91.88 131 ILE A N 1
ATOM 1032 C CA . ILE A 1 131 ? -22.439 -1.963 26.051 1.00 91.88 131 ILE A CA 1
ATOM 1033 C C . ILE A 1 131 ? -23.143 -2.965 26.967 1.00 91.88 131 ILE A C 1
ATOM 1035 O O . ILE A 1 131 ? -22.623 -3.357 28.012 1.00 91.88 131 ILE A O 1
ATOM 1039 N N . ASN A 1 132 ? -24.329 -3.414 26.560 1.00 94.00 132 ASN A N 1
ATOM 1040 C CA . ASN A 1 132 ? -25.076 -4.434 27.291 1.00 94.00 132 ASN A CA 1
ATOM 1041 C C . ASN A 1 132 ? -24.582 -5.834 26.913 1.00 94.00 132 ASN A C 1
ATOM 1043 O O . ASN A 1 132 ? -24.892 -6.322 25.833 1.00 94.00 132 ASN A O 1
ATOM 1047 N N . LEU A 1 133 ? -23.863 -6.517 27.804 1.00 96.12 133 LEU A N 1
ATOM 1048 C CA . LEU A 1 133 ? -23.428 -7.905 27.594 1.00 96.12 133 LEU A CA 1
ATOM 1049 C C . LEU A 1 133 ? -24.541 -8.884 27.984 1.00 96.12 133 LEU A C 1
ATOM 1051 O O . LEU A 1 133 ? -24.563 -9.439 29.084 1.00 96.12 133 LEU A O 1
ATOM 1055 N N . THR A 1 134 ? -25.513 -9.052 27.091 1.00 96.69 134 THR A N 1
ATOM 1056 C CA . THR A 1 134 ? -26.657 -9.938 27.315 1.00 96.69 134 THR A CA 1
ATOM 1057 C C . THR A 1 134 ? -26.210 -11.401 27.302 1.00 96.69 134 THR A C 1
ATOM 1059 O O . THR A 1 134 ? -25.466 -11.837 26.432 1.00 96.69 134 THR A O 1
ATOM 1062 N N . ARG A 1 135 ? -26.663 -12.177 28.291 1.00 97.88 135 ARG A N 1
ATOM 1063 C CA . ARG A 1 135 ? -26.346 -13.606 28.418 1.00 97.88 135 ARG A CA 1
ATOM 1064 C C . ARG A 1 135 ? -26.686 -14.363 27.128 1.00 97.88 135 ARG A C 1
ATOM 1066 O O . ARG A 1 135 ? -27.796 -14.222 26.620 1.00 97.88 135 ARG A O 1
ATOM 1073 N N . GLY A 1 136 ? -25.750 -15.184 26.650 1.00 97.50 136 GLY A N 1
ATOM 1074 C CA . GLY A 1 136 ? -25.936 -16.020 25.461 1.00 97.50 136 GLY A CA 1
ATOM 1075 C C . GLY A 1 136 ? -26.070 -15.245 24.144 1.00 97.50 136 GLY A C 1
ATOM 1076 O O . GLY A 1 136 ? -26.604 -15.798 23.183 1.00 97.50 136 GLY A O 1
ATOM 1077 N N . SER A 1 137 ? -25.641 -13.977 24.088 1.00 97.62 137 SER A N 1
ATOM 1078 C CA . SER A 1 137 ? -25.762 -13.132 22.895 1.00 97.62 137 SER A CA 1
ATOM 1079 C C . SER A 1 137 ? -24.418 -12.825 22.226 1.00 97.62 137 SER A C 1
ATOM 1081 O O . SER A 1 137 ? -23.340 -13.025 22.792 1.00 97.62 137 SER A O 1
ATOM 1083 N N . ILE A 1 138 ? -24.496 -12.306 20.999 1.00 96.75 138 ILE A N 1
ATOM 1084 C CA . ILE A 1 138 ? -23.374 -11.692 20.287 1.00 96.75 138 ILE A CA 1
ATOM 1085 C C . ILE A 1 138 ? -23.682 -10.205 20.145 1.00 96.75 138 ILE A C 1
ATOM 1087 O O . ILE A 1 138 ? -24.707 -9.859 19.565 1.00 96.75 138 ILE A O 1
ATOM 1091 N N . GLN A 1 139 ? -22.796 -9.352 20.655 1.00 95.31 139 GLN A N 1
ATOM 1092 C CA . GLN A 1 139 ? -22.923 -7.899 20.586 1.00 95.31 139 GLN A CA 1
ATOM 1093 C C . GLN A 1 139 ? -21.888 -7.325 19.632 1.00 95.31 139 GLN A C 1
ATOM 1095 O O . GLN A 1 139 ? -20.688 -7.495 19.838 1.00 95.31 139 GLN A O 1
ATOM 1100 N N . GLU A 1 140 ? -22.345 -6.652 18.582 1.00 93.38 140 GLU A N 1
ATOM 1101 C CA . GLU A 1 140 ? -21.458 -5.988 17.635 1.00 93.38 140 GLU A CA 1
ATOM 1102 C C . GLU A 1 140 ? -20.839 -4.724 18.237 1.00 93.38 140 GLU A C 1
ATOM 1104 O O . GLU A 1 140 ? -21.492 -3.980 18.965 1.00 93.38 140 GLU A O 1
ATOM 1109 N N . ILE A 1 141 ? -19.557 -4.519 17.939 1.00 93.69 141 ILE A N 1
ATOM 1110 C CA . ILE A 1 141 ? -18.793 -3.336 18.331 1.00 93.69 141 ILE A CA 1
ATOM 1111 C C . ILE A 1 141 ? -18.596 -2.452 17.099 1.00 93.69 141 ILE A C 1
ATOM 1113 O O . ILE A 1 141 ? -18.988 -1.2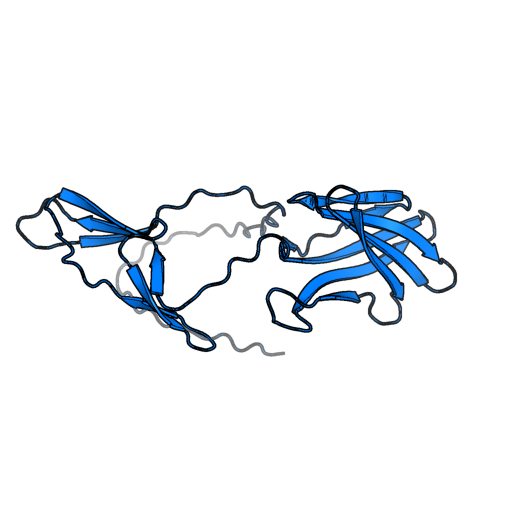95 17.092 1.00 93.69 141 ILE A O 1
ATOM 1117 N N . GLY A 1 142 ? -18.011 -2.997 16.034 1.00 90.88 142 GLY A N 1
ATOM 1118 C CA . GLY A 1 142 ? -17.707 -2.219 14.838 1.00 90.88 142 GLY A CA 1
ATOM 1119 C C . GLY A 1 142 ? -16.706 -2.907 13.929 1.00 90.88 142 GLY A C 1
ATOM 1120 O O . GLY A 1 142 ? -15.848 -3.666 14.386 1.00 90.88 142 GLY A O 1
ATOM 1121 N N . GLY A 1 143 ? -16.845 -2.688 12.621 1.00 86.69 143 GLY A N 1
ATOM 1122 C CA . GLY A 1 143 ? -15.973 -3.286 11.611 1.00 86.69 143 GLY A CA 1
ATOM 1123 C C . GLY A 1 143 ? -15.874 -4.809 11.729 1.00 86.69 143 GLY A C 1
ATOM 1124 O O . GLY A 1 143 ? -14.792 -5.352 11.553 1.00 86.69 143 GLY A O 1
ATOM 1125 N N . GLY A 1 144 ? -16.939 -5.515 12.121 1.00 91.25 144 GLY A N 1
ATOM 1126 C CA . GLY A 1 144 ? -16.926 -6.971 12.323 1.00 91.25 144 GLY A CA 1
ATOM 1127 C C . GLY A 1 144 ? -16.304 -7.461 13.640 1.00 91.25 144 GLY A C 1
ATOM 1128 O O . GLY A 1 144 ? -16.252 -8.671 13.861 1.00 91.25 144 GLY A O 1
ATOM 1129 N N . LEU A 1 145 ? -15.831 -6.572 14.525 1.00 93.75 145 LEU A N 1
ATOM 1130 C CA . LEU A 1 145 ? -15.497 -6.921 15.912 1.00 93.75 145 LEU A CA 1
ATOM 1131 C C . LEU A 1 145 ? -16.779 -7.074 16.732 1.00 93.75 145 LEU A C 1
ATOM 1133 O O . LEU A 1 145 ? -17.673 -6.230 16.652 1.00 93.75 145 LEU A O 1
ATOM 1137 N N . LYS A 1 146 ? -16.869 -8.143 17.528 1.00 95.50 146 LYS A N 1
ATOM 1138 C CA . LYS A 1 146 ? -18.052 -8.471 18.335 1.00 95.50 146 LYS A CA 1
ATOM 1139 C C . LYS A 1 146 ? -17.649 -9.066 19.684 1.00 95.50 146 LYS A C 1
ATOM 1141 O O . LYS A 1 146 ? -16.660 -9.791 19.770 1.00 95.50 146 LYS A O 1
ATOM 1146 N N . PHE A 1 147 ? -18.441 -8.832 20.723 1.00 97.12 147 PHE A N 1
ATOM 1147 C CA . PHE A 1 147 ? -18.399 -9.621 21.951 1.00 97.12 147 PHE A CA 1
ATOM 1148 C C . PHE A 1 147 ? -19.309 -10.837 21.822 1.00 97.12 147 PHE A C 1
ATOM 1150 O O . PHE A 1 147 ? -20.494 -10.695 21.540 1.00 97.12 147 PHE A O 1
ATOM 1157 N N . MET A 1 148 ? -18.778 -12.027 22.080 1.00 97.69 148 MET A N 1
ATOM 1158 C CA . MET A 1 148 ? -19.573 -13.238 22.263 1.00 97.69 148 MET A CA 1
ATOM 1159 C C . MET A 1 148 ? -19.695 -13.518 23.759 1.00 97.69 148 MET A C 1
ATOM 1161 O O . MET A 1 148 ? -18.687 -13.750 24.430 1.00 97.69 148 MET A O 1
ATOM 1165 N N . VAL A 1 149 ? -20.919 -13.465 24.279 1.00 98.19 149 VAL A N 1
ATOM 1166 C CA . VAL A 1 149 ? -21.226 -13.591 25.708 1.00 98.19 149 VAL A CA 1
ATOM 1167 C C . VAL A 1 149 ? -21.731 -15.000 25.994 1.00 98.19 149 VAL A C 1
ATOM 1169 O O . VAL A 1 149 ? -22.642 -15.494 25.329 1.00 98.19 149 VAL A O 1
ATOM 1172 N N . ALA A 1 150 ? -21.156 -15.660 26.997 1.00 98.00 150 ALA A N 1
ATOM 1173 C CA . ALA A 1 150 ? -21.545 -17.014 27.364 1.00 98.00 150 ALA A CA 1
ATOM 1174 C C . ALA A 1 150 ? -22.975 -17.064 27.923 1.00 98.00 150 ALA A C 1
ATOM 1176 O O . ALA A 1 150 ? -23.444 -16.139 28.596 1.00 98.00 150 ALA A O 1
ATOM 1177 N N . ASP A 1 151 ? -23.661 -18.185 27.703 1.00 97.62 151 ASP A N 1
ATOM 1178 C CA . ASP A 1 151 ? -24.893 -18.507 28.422 1.00 97.62 151 ASP A CA 1
ATOM 1179 C C . ASP A 1 151 ? -24.556 -19.085 29.808 1.00 97.62 151 ASP A C 1
ATOM 1181 O O . ASP A 1 151 ? -24.626 -20.288 30.053 1.00 97.62 151 ASP A O 1
ATOM 1185 N N . SER A 1 152 ? -24.080 -18.214 30.701 1.00 96.31 152 SER A N 1
ATOM 1186 C CA . SER A 1 152 ? -23.631 -18.558 32.053 1.00 96.31 152 SER A CA 1
ATOM 1187 C C . SER A 1 152 ? -24.276 -17.645 33.096 1.00 96.31 152 SER A C 1
ATOM 1189 O O . SER A 1 152 ? -24.711 -16.525 32.817 1.00 96.31 152 SER A O 1
ATOM 1191 N N . ASN A 1 153 ? -24.351 -18.133 34.336 1.00 95.19 153 ASN A N 1
ATOM 1192 C CA . ASN A 1 153 ? -24.734 -17.298 35.476 1.00 95.19 153 ASN A CA 1
ATOM 1193 C C . ASN A 1 153 ? -23.610 -16.342 35.908 1.00 95.19 153 ASN A C 1
ATOM 1195 O O . ASN A 1 153 ? -23.897 -15.366 36.597 1.00 95.19 153 ASN A O 1
ATOM 1199 N N . ASN A 1 154 ? -22.370 -16.597 35.484 1.00 96.25 154 ASN A N 1
ATOM 1200 C CA . ASN A 1 154 ? -21.252 -15.669 35.623 1.00 96.25 154 ASN A CA 1
ATOM 1201 C C . ASN A 1 154 ? -21.118 -14.808 34.360 1.00 96.25 154 ASN A C 1
ATOM 1203 O O . ASN A 1 154 ? -21.490 -15.240 33.269 1.00 96.25 154 ASN A O 1
ATOM 1207 N N . LEU A 1 155 ? -20.552 -13.605 34.497 1.00 95.38 155 LEU A N 1
ATOM 1208 C CA . LEU A 1 155 ? -20.203 -12.786 33.339 1.00 95.38 155 LEU A CA 1
ATOM 1209 C C . LEU A 1 155 ? -18.928 -13.335 32.691 1.00 95.38 155 LEU A C 1
ATOM 1211 O O . LEU A 1 155 ? -17.830 -13.159 33.213 1.00 95.38 155 LEU A O 1
ATOM 1215 N N . GLU A 1 156 ? -19.094 -13.975 31.542 1.00 97.56 156 GLU A N 1
ATOM 1216 C CA . GLU A 1 156 ? -18.015 -14.531 30.732 1.00 97.56 156 GLU A CA 1
ATOM 1217 C C . GLU A 1 156 ? -18.240 -14.095 29.281 1.00 97.56 156 GLU A C 1
ATOM 1219 O O . GLU A 1 156 ? -19.328 -14.277 28.731 1.00 97.56 156 GLU A O 1
ATOM 1224 N N . PHE A 1 157 ? -17.231 -13.485 28.663 1.00 97.12 157 PHE A N 1
ATOM 1225 C CA . PHE A 1 157 ? -17.298 -13.031 27.277 1.00 97.12 157 PHE A CA 1
ATOM 1226 C C . PHE A 1 157 ? -15.925 -13.101 26.609 1.00 97.12 157 PHE A C 1
ATOM 1228 O O . PHE A 1 157 ? -14.891 -13.094 27.276 1.00 97.12 157 PHE A O 1
ATOM 1235 N N . THR A 1 158 ? -15.922 -13.151 25.280 1.00 97.81 158 THR A N 1
ATOM 1236 C CA . THR A 1 158 ? -14.712 -13.092 24.454 1.00 97.81 158 THR A CA 1
ATOM 1237 C C . THR A 1 158 ? -14.900 -12.116 23.299 1.00 97.81 158 THR A C 1
ATOM 1239 O O . THR A 1 158 ? -16.024 -11.885 22.850 1.00 97.81 158 THR A O 1
ATOM 1242 N N . LEU A 1 159 ? -13.801 -11.542 22.816 1.00 96.75 159 LEU A N 1
ATOM 1243 C CA . LEU A 1 159 ? -13.792 -10.730 21.607 1.00 96.75 159 LEU A CA 1
ATOM 1244 C C . LEU A 1 159 ? -13.588 -11.646 20.396 1.00 96.75 159 LEU A C 1
ATOM 1246 O O . LEU A 1 159 ? -12.635 -12.423 20.351 1.00 96.75 159 LEU A O 1
ATOM 1250 N N . ILE A 1 160 ? -14.470 -11.537 19.410 1.00 95.81 160 ILE A N 1
ATOM 1251 C CA . ILE A 1 160 ? -14.375 -12.241 18.132 1.00 95.81 160 ILE A CA 1
ATOM 1252 C C . ILE A 1 160 ? -14.335 -11.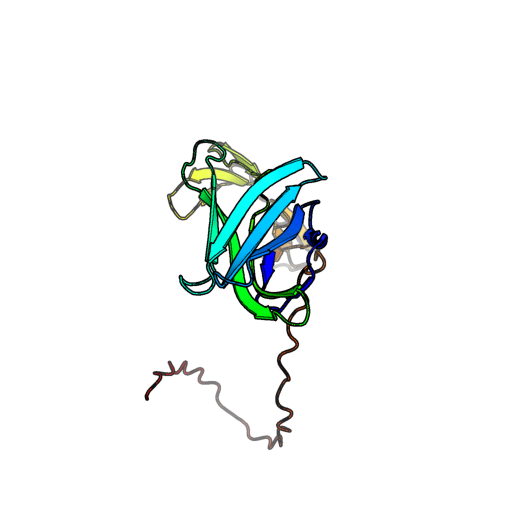237 16.980 1.00 95.81 160 ILE A C 1
ATOM 1254 O O . ILE A 1 160 ? -14.840 -10.120 17.090 1.00 95.81 160 ILE A O 1
ATOM 1258 N N . LYS A 1 161 ? -13.731 -11.646 15.863 1.00 94.44 161 LYS A N 1
ATOM 1259 C CA . LYS A 1 161 ? -13.697 -10.885 14.613 1.00 94.44 161 LYS A CA 1
ATOM 1260 C C . LYS A 1 161 ? -14.280 -11.748 13.509 1.00 94.44 161 LYS A C 1
ATOM 1262 O O . LYS A 1 161 ? -13.753 -12.822 13.229 1.00 94.44 161 LYS A O 1
ATOM 1267 N N . GLU A 1 162 ? -15.320 -11.250 12.866 1.00 90.62 162 GLU A N 1
ATOM 1268 C CA . GLU A 1 162 ? -15.807 -11.814 11.616 1.00 90.62 162 GLU A CA 1
ATOM 1269 C C . GLU A 1 162 ? -15.019 -11.214 10.447 1.00 90.62 162 GLU A C 1
ATOM 1271 O O . GLU A 1 162 ? -14.709 -10.017 10.439 1.00 90.62 162 GLU A O 1
ATOM 1276 N N . ARG A 1 163 ? -14.632 -12.060 9.491 1.00 85.62 163 ARG A N 1
ATOM 1277 C CA . ARG A 1 163 ? -13.893 -11.669 8.289 1.00 85.62 163 ARG A CA 1
ATOM 1278 C C . ARG A 1 163 ? -14.489 -12.391 7.091 1.00 85.62 163 ARG A C 1
ATOM 1280 O O . ARG A 1 163 ? -14.754 -13.586 7.175 1.00 85.62 163 ARG A O 1
ATOM 1287 N N . THR A 1 164 ? -14.628 -11.672 5.988 1.00 79.88 164 THR A N 1
ATOM 1288 C CA . THR A 1 164 ? -14.781 -12.282 4.669 1.00 79.88 164 THR A CA 1
ATOM 1289 C C . THR A 1 164 ? -13.380 -12.463 4.103 1.00 79.88 164 THR A C 1
ATOM 1291 O O . THR A 1 164 ? -12.610 -11.503 4.063 1.00 79.88 164 THR A O 1
ATOM 1294 N N . GLU A 1 165 ? -13.019 -13.687 3.729 1.00 72.62 165 GLU A N 1
ATOM 1295 C CA . GLU A 1 165 ? -11.762 -13.930 3.024 1.00 72.62 165 GLU A CA 1
ATOM 1296 C C . GLU A 1 165 ? -11.925 -13.512 1.564 1.00 72.62 165 GLU A C 1
ATOM 1298 O O . GLU A 1 165 ? -12.852 -13.953 0.882 1.00 72.62 165 GLU A O 1
ATOM 1303 N N . TYR A 1 166 ? -11.026 -12.653 1.094 1.00 59.91 166 TYR A N 1
ATOM 1304 C CA . TYR A 1 166 ? -10.864 -12.394 -0.330 1.00 59.91 166 TYR A CA 1
ATOM 1305 C C . TYR A 1 166 ? -9.807 -13.359 -0.872 1.00 59.91 166 TYR A C 1
ATOM 1307 O O . TYR A 1 166 ? -8.830 -13.635 -0.168 1.00 59.91 166 TYR A O 1
ATOM 1315 N N . PRO A 1 167 ? -9.979 -13.897 -2.090 1.00 58.28 167 PRO A N 1
ATOM 1316 C CA . PRO A 1 167 ? -8.939 -14.703 -2.707 1.00 58.28 167 PRO A CA 1
ATOM 1317 C C . PRO A 1 167 ? -7.658 -13.869 -2.820 1.00 58.28 167 PRO A C 1
ATOM 1319 O O . PRO A 1 167 ? -7.693 -12.726 -3.277 1.00 58.28 167 PRO A O 1
ATOM 1322 N N . ASN A 1 168 ? -6.530 -14.435 -2.389 1.00 55.69 168 ASN A N 1
ATOM 1323 C CA . ASN A 1 168 ? -5.232 -13.806 -2.600 1.00 55.69 168 ASN A CA 1
ATOM 1324 C C . ASN A 1 168 ? -4.985 -13.720 -4.112 1.00 55.69 168 ASN A C 1
ATOM 1326 O O . ASN A 1 168 ? -4.987 -14.744 -4.792 1.00 55.69 168 ASN A O 1
ATOM 1330 N N . LEU A 1 169 ? -4.783 -12.506 -4.629 1.00 56.50 169 LEU A N 1
ATOM 1331 C CA . LEU A 1 169 ? -4.466 -12.278 -6.045 1.00 56.50 169 LEU A CA 1
ATOM 1332 C C . LEU A 1 169 ? -3.070 -12.793 -6.423 1.00 56.50 169 LEU A C 1
ATOM 1334 O O . LEU A 1 169 ? -2.809 -13.038 -7.594 1.00 56.50 169 LEU A O 1
ATOM 1338 N N . CYS A 1 170 ? -2.211 -13.021 -5.428 1.00 57.34 170 CYS A N 1
ATOM 1339 C CA . CYS A 1 170 ? -0.966 -13.750 -5.611 1.00 57.34 170 CYS A CA 1
ATOM 1340 C C . CYS A 1 170 ? -1.093 -15.148 -5.010 1.00 57.34 170 CYS A C 1
ATOM 1342 O O . CYS A 1 170 ? -1.501 -15.272 -3.846 1.00 57.34 170 CYS A O 1
ATOM 1344 N N . PRO A 1 171 ? -0.774 -16.205 -5.778 1.00 52.41 171 PRO A N 1
ATOM 1345 C CA . PRO A 1 171 ? -0.674 -17.539 -5.225 1.00 52.41 171 PRO A CA 1
ATOM 1346 C C . PRO A 1 171 ? 0.283 -17.499 -4.033 1.00 52.41 171 PRO A C 1
ATOM 1348 O O . PRO A 1 171 ? 1.369 -16.924 -4.071 1.00 52.41 171 PRO A O 1
ATOM 1351 N N . VAL A 1 172 ? -0.144 -18.083 -2.918 1.00 48.19 172 VAL A N 1
ATOM 1352 C CA . VAL A 1 172 ? 0.782 -18.329 -1.819 1.00 48.19 172 VAL A CA 1
ATOM 1353 C C . VAL A 1 172 ? 1.748 -19.382 -2.338 1.00 48.19 172 VAL A C 1
ATOM 1355 O O . VAL A 1 172 ? 1.311 -20.476 -2.699 1.00 48.19 172 VAL A O 1
ATOM 1358 N N . ARG A 1 173 ? 3.050 -19.078 -2.367 1.00 46.38 173 ARG A N 1
ATOM 1359 C CA . ARG A 1 173 ? 4.076 -20.108 -2.533 1.00 46.38 173 ARG A CA 1
ATOM 1360 C C . ARG A 1 173 ? 3.800 -21.175 -1.479 1.00 46.38 173 ARG A C 1
ATOM 1362 O O . ARG A 1 173 ? 3.963 -20.902 -0.291 1.00 46.38 173 ARG A O 1
ATOM 1369 N N . GLU A 1 174 ? 3.363 -22.362 -1.896 1.00 44.22 174 GLU A N 1
ATOM 1370 C CA . GLU A 1 174 ? 3.313 -23.511 -1.000 1.00 44.22 174 GLU A CA 1
ATOM 1371 C C . GLU A 1 174 ? 4.745 -23.710 -0.490 1.00 44.22 174 GLU A C 1
ATOM 1373 O O . GLU A 1 174 ? 5.635 -24.143 -1.225 1.00 44.22 174 GLU A O 1
ATOM 1378 N N . GLU A 1 175 ? 5.020 -23.304 0.753 1.00 44.22 175 GLU A N 1
ATOM 1379 C CA . GLU A 1 175 ? 6.218 -23.772 1.430 1.00 44.22 175 GLU A CA 1
ATOM 1380 C C . GLU A 1 175 ? 6.074 -25.290 1.487 1.00 44.22 175 GLU A C 1
ATOM 1382 O O . GLU A 1 175 ? 5.181 -25.802 2.167 1.00 44.22 175 GLU A O 1
ATOM 1387 N N . GLU A 1 176 ? 6.915 -26.016 0.745 1.00 39.91 176 GLU A N 1
ATOM 1388 C CA . GLU A 1 176 ? 7.012 -27.460 0.904 1.00 39.91 176 GLU A CA 1
ATOM 1389 C C . GLU A 1 176 ? 7.310 -27.734 2.377 1.00 39.91 176 GLU A C 1
ATOM 1391 O O . GLU A 1 176 ? 8.432 -27.537 2.849 1.00 39.91 176 GLU A O 1
ATOM 1396 N N . VAL A 1 177 ? 6.292 -28.158 3.128 1.00 39.97 177 VAL A N 1
ATOM 1397 C CA . VAL A 1 177 ? 6.471 -28.611 4.501 1.00 39.97 177 VAL A CA 1
ATOM 1398 C C . VAL A 1 177 ? 7.389 -29.825 4.403 1.00 39.97 177 VAL A C 1
ATOM 1400 O O . VAL A 1 177 ? 6.970 -30.844 3.844 1.00 39.97 177 VAL A O 1
ATOM 1403 N N . PRO A 1 178 ? 8.632 -29.773 4.919 1.00 37.34 178 PRO A N 1
ATOM 1404 C CA . PRO A 1 178 ? 9.492 -30.937 4.876 1.00 37.34 178 PRO A CA 1
ATOM 1405 C C . PRO A 1 178 ? 8.796 -32.035 5.675 1.00 37.34 178 PRO A C 1
ATOM 1407 O O . PRO A 1 178 ? 8.597 -31.908 6.887 1.00 37.34 178 PRO A O 1
ATOM 1410 N N . THR A 1 179 ? 8.407 -33.115 4.996 1.00 38.34 179 THR A N 1
ATOM 1411 C CA . THR A 1 179 ? 7.797 -34.298 5.603 1.00 38.34 179 THR A CA 1
ATOM 1412 C C . THR A 1 179 ? 8.844 -35.031 6.436 1.00 38.34 179 THR A C 1
ATOM 1414 O O . THR A 1 179 ? 9.345 -36.091 6.068 1.00 38.34 179 THR A O 1
ATOM 1417 N N . SER A 1 180 ? 9.217 -34.456 7.575 1.00 44.72 180 SER A N 1
ATOM 1418 C CA . SER A 1 180 ? 9.856 -35.204 8.644 1.00 44.72 180 SER A CA 1
ATOM 1419 C C . SER A 1 180 ? 8.745 -35.803 9.498 1.00 44.72 180 SER A C 1
ATOM 1421 O O . SER A 1 180 ? 8.045 -35.125 10.244 1.00 44.72 180 SER A O 1
ATOM 1423 N N . SER A 1 181 ? 8.529 -37.101 9.312 1.00 37.44 181 SER A N 1
ATOM 1424 C CA . SER A 1 181 ? 7.632 -37.916 10.126 1.00 37.44 181 SER A CA 1
ATOM 1425 C C . SER A 1 181 ? 7.980 -37.774 11.616 1.00 37.44 181 SER A C 1
ATOM 1427 O O . SER A 1 181 ? 9.105 -38.125 11.992 1.00 37.44 181 SER A O 1
ATOM 1429 N N . PRO A 1 182 ? 7.061 -37.336 12.495 1.00 37.78 182 PRO A N 1
ATOM 1430 C CA . PRO A 1 182 ? 7.319 -37.367 13.921 1.00 37.78 182 PRO A CA 1
ATOM 1431 C C . PRO A 1 182 ? 7.054 -38.784 14.436 1.00 37.78 182 PRO A C 1
ATOM 1433 O O . PRO A 1 182 ? 5.913 -39.238 14.525 1.00 37.78 182 PRO A O 1
ATOM 1436 N N . PHE A 1 183 ? 8.116 -39.495 14.813 1.00 34.28 183 PHE A N 1
ATOM 1437 C CA . PHE A 1 183 ? 7.982 -40.604 15.753 1.00 34.28 183 PHE A CA 1
ATOM 1438 C C . PHE A 1 183 ? 7.537 -40.023 17.103 1.00 34.28 183 PHE A C 1
ATOM 1440 O O . PHE A 1 183 ? 8.327 -39.431 17.836 1.00 34.28 183 PHE A O 1
ATOM 1447 N N . MET A 1 184 ? 6.252 -40.175 17.425 1.00 27.70 184 MET A N 1
ATOM 1448 C CA . MET A 1 184 ? 5.692 -39.845 18.735 1.00 27.70 184 MET A CA 1
ATOM 1449 C C . MET A 1 184 ? 6.076 -40.941 19.732 1.00 27.70 184 MET A C 1
ATOM 1451 O O . MET A 1 184 ? 5.463 -42.007 19.752 1.00 27.70 184 MET A O 1
ATOM 1455 N N . THR A 1 185 ? 7.071 -40.682 20.583 1.00 28.05 185 THR A N 1
ATOM 1456 C CA . THR A 1 185 ? 7.235 -41.447 21.829 1.00 28.05 185 THR A CA 1
ATOM 1457 C C . THR A 1 185 ? 6.593 -40.644 22.952 1.00 28.05 185 THR A C 1
ATOM 1459 O O . THR A 1 185 ? 7.046 -39.549 23.277 1.00 28.05 185 THR A O 1
ATOM 1462 N N . ALA A 1 186 ? 5.506 -41.167 23.518 1.00 29.36 186 ALA A N 1
ATOM 1463 C CA . ALA A 1 186 ? 4.814 -40.560 24.645 1.00 29.36 186 ALA A CA 1
ATOM 1464 C C . ALA A 1 186 ? 5.689 -40.613 25.910 1.00 29.36 186 ALA A C 1
ATOM 1466 O O . ALA A 1 186 ? 6.072 -41.689 26.367 1.00 29.36 186 ALA A O 1
ATOM 1467 N N . GLY A 1 187 ? 5.971 -39.446 26.488 1.00 27.72 187 GLY A N 1
ATOM 1468 C CA . GLY A 1 187 ? 6.620 -39.280 27.784 1.00 27.72 187 GLY A CA 1
ATOM 1469 C C . GLY A 1 187 ? 6.041 -38.048 28.472 1.00 27.72 187 GLY A C 1
ATOM 1470 O O . GLY A 1 187 ? 6.059 -36.952 27.925 1.00 27.72 187 GLY A O 1
ATOM 1471 N N . VAL A 1 188 ? 5.440 -38.266 29.635 1.00 28.08 188 VAL A N 1
ATOM 1472 C CA . VAL A 1 188 ? 4.622 -37.313 30.389 1.00 28.08 188 VAL A CA 1
ATOM 1473 C C . VAL A 1 188 ? 5.484 -36.303 31.175 1.00 28.08 188 VAL A C 1
ATOM 1475 O O . VAL A 1 188 ? 6.543 -36.663 31.678 1.00 28.08 188 VAL A O 1
ATOM 1478 N N . LEU A 1 189 ? 4.907 -35.104 31.373 1.00 26.88 189 LEU A N 1
ATOM 1479 C CA . LEU A 1 189 ? 5.150 -34.072 32.405 1.00 26.88 189 LEU A CA 1
ATOM 1480 C C . LEU A 1 189 ? 6.100 -32.890 32.079 1.00 26.88 189 LEU A C 1
ATOM 1482 O O . LEU A 1 189 ? 7.313 -33.043 32.002 1.00 26.88 189 LEU A O 1
ATOM 1486 N N . GLY A 1 190 ? 5.519 -31.676 32.061 1.00 28.95 190 GLY A N 1
ATOM 1487 C CA . GLY A 1 190 ? 6.202 -30.400 32.339 1.00 28.95 190 GLY A CA 1
ATOM 1488 C C . GLY A 1 190 ? 6.261 -29.400 31.177 1.00 28.95 190 GLY A C 1
ATOM 1489 O O . GLY A 1 190 ? 7.253 -29.352 30.459 1.00 28.95 190 GLY A O 1
ATOM 1490 N N . ILE A 1 191 ? 5.239 -28.548 31.015 1.00 28.25 191 ILE A N 1
ATOM 1491 C CA . ILE A 1 191 ? 5.312 -27.383 30.113 1.00 28.25 191 ILE A CA 1
ATOM 1492 C C . ILE A 1 191 ? 6.176 -26.305 30.782 1.00 28.25 191 ILE A C 1
ATOM 1494 O O . ILE A 1 191 ? 5.744 -25.656 31.732 1.00 28.25 191 ILE A O 1
ATOM 1498 N N . ALA A 1 192 ? 7.384 -26.101 30.260 1.00 26.19 192 ALA A N 1
ATOM 1499 C CA . ALA A 1 192 ? 8.149 -24.868 30.406 1.00 26.19 192 ALA A CA 1
ATOM 1500 C C . ALA A 1 192 ? 8.355 -24.291 28.999 1.00 26.19 192 ALA A C 1
ATOM 1502 O O . ALA A 1 192 ? 9.114 -24.837 28.201 1.00 26.19 192 ALA A O 1
ATOM 1503 N N . LEU A 1 193 ? 7.639 -23.212 28.675 1.00 25.11 193 LEU A N 1
ATOM 1504 C CA . LEU A 1 193 ? 7.806 -22.497 27.412 1.00 25.11 193 LEU A CA 1
ATOM 1505 C C . LEU A 1 193 ? 9.003 -21.543 27.554 1.00 25.11 193 LEU A C 1
ATOM 1507 O O . LEU A 1 193 ? 8.885 -20.471 28.143 1.00 25.11 193 LEU A O 1
ATOM 1511 N N . VAL A 1 194 ? 10.172 -21.954 27.057 1.00 28.56 194 VAL A N 1
ATOM 1512 C CA . VAL A 1 194 ? 11.366 -21.101 26.944 1.00 28.56 194 VAL A CA 1
ATOM 1513 C C . VAL A 1 194 ? 11.503 -20.666 25.485 1.00 28.56 194 VAL A C 1
ATOM 1515 O O . VAL A 1 194 ? 11.813 -21.477 24.615 1.00 28.56 194 VAL A O 1
ATOM 1518 N N . LEU A 1 195 ? 11.270 -19.381 25.214 1.00 27.77 195 LEU A N 1
ATOM 1519 C CA . LEU A 1 195 ? 11.535 -18.753 23.918 1.00 27.77 195 LEU A CA 1
ATOM 1520 C C . LEU A 1 195 ? 13.052 -18.557 23.753 1.00 27.77 195 LEU A C 1
ATOM 1522 O O . LEU A 1 195 ? 13.647 -17.726 24.436 1.00 27.77 195 LEU A O 1
ATOM 1526 N N . PHE A 1 196 ? 13.686 -19.304 22.845 1.00 29.52 196 PHE A N 1
ATOM 1527 C CA . PHE A 1 196 ? 15.064 -19.038 22.419 1.00 29.52 196 PHE A CA 1
ATOM 1528 C C . PHE A 1 196 ? 15.079 -18.175 21.151 1.00 29.52 196 PHE A C 1
ATOM 1530 O O . PHE A 1 196 ? 14.598 -18.588 20.097 1.00 29.52 196 PHE A O 1
ATOM 1537 N N . GLN A 1 197 ? 15.699 -16.995 21.242 1.00 32.69 197 GLN A N 1
ATOM 1538 C CA . GLN A 1 197 ? 16.137 -16.209 20.087 1.00 32.69 197 GLN A CA 1
ATOM 1539 C C . GLN A 1 197 ? 17.227 -16.972 19.317 1.00 32.69 197 GLN A C 1
ATOM 1541 O O . GLN A 1 197 ? 18.260 -17.333 19.887 1.00 32.69 197 GLN A O 1
ATOM 1546 N N . ARG A 1 198 ? 17.054 -17.163 18.004 1.00 36.16 198 ARG A N 1
ATOM 1547 C CA . ARG A 1 198 ? 18.153 -17.585 17.123 1.00 36.16 198 ARG A CA 1
ATOM 1548 C C . ARG A 1 198 ? 18.953 -16.364 16.670 1.00 36.16 198 ARG A C 1
ATOM 1550 O O . ARG A 1 198 ? 18.495 -15.584 15.843 1.00 36.16 198 ARG A O 1
ATOM 1557 N N . ARG A 1 199 ? 20.189 -16.246 17.167 1.00 33.38 199 ARG A N 1
ATOM 1558 C CA . ARG A 1 199 ? 21.259 -15.495 16.492 1.00 33.38 199 ARG A CA 1
ATOM 1559 C C . ARG A 1 199 ? 21.639 -16.235 15.206 1.00 33.38 199 ARG A C 1
ATOM 1561 O O . ARG A 1 199 ? 21.931 -17.428 15.264 1.00 33.38 199 ARG A O 1
ATOM 1568 N N . LYS A 1 200 ? 21.693 -15.536 14.070 1.00 40.22 200 LYS A N 1
ATOM 1569 C CA . LYS A 1 200 ? 22.431 -16.013 12.892 1.00 40.22 200 LYS A CA 1
ATOM 1570 C C . LYS A 1 200 ? 23.931 -15.811 13.150 1.00 40.22 200 LYS A C 1
ATOM 1572 O O . LYS A 1 200 ? 24.362 -14.698 13.434 1.00 40.22 200 LYS A O 1
ATOM 1577 N N . GLN A 1 201 ? 24.709 -16.887 13.064 1.00 39.81 201 GLN A N 1
ATOM 1578 C CA . GLN A 1 201 ? 26.141 -16.839 12.768 1.00 39.81 201 GLN A CA 1
ATOM 1579 C C . GLN A 1 201 ? 26.407 -17.754 11.575 1.00 39.81 201 GLN A C 1
ATOM 1581 O O . GLN A 1 201 ? 26.316 -18.974 11.704 1.00 39.81 201 GLN A O 1
ATOM 1586 N N . LYS A 1 202 ? 26.727 -17.174 10.424 1.00 39.25 202 LYS A N 1
ATOM 1587 C CA . LYS A 1 202 ? 28.097 -17.056 9.922 1.00 39.25 202 LYS A CA 1
ATOM 1588 C C . LYS A 1 202 ? 28.133 -15.964 8.865 1.00 39.25 202 LYS A C 1
ATOM 1590 O O . LYS A 1 202 ? 27.109 -15.831 8.165 1.00 39.25 202 LYS A O 1
#

Sequence (202 aa):
MDCCEEYRLVTGETLDLGSGYELTVKQIYVKDDEVWMELSKEGVLIDDEIIDISDGGTWILDMDIEGENDVVVFRTHVNNLLKDGNLVVIDGLWMIDYDDVFVIESGDSFGILEIDTIGSTWLAMYNNDTINLTRGSIQEIGGGLKFMVADSNNLEFTLIKERTEYPNLCPVREEEVPTSSPFMTAGVLGIALVLFQRRKQK

Organism: NCBI:txid2177

Foldseek 3Di:
DWAQDKDKDAAQDWDDPPPQKIKHFPAAPVVQCWTKIFIAGVPHTPDIDIARVVVQQKDWDAQQAPNDGRHTFWMWHFNHQDPVGNMTITRTIDGDPRVPDDDDDQQDDFAQWGWHDDDPPDTDTDGPDDDDQDEQDWADDGPQWIWGFHNDPDTDIDIDGDDDDDPDPYDDPPPPPPPPDDPDDDDDDDDDDDDDDDDDDD

Secondary structure (DSSP, 8-state):
-EE---EEEETT-EEEEETTEEEEEEEEETTTTEEEEEEEETTEEEEEEEEEGGGT-EEEEEEEETTEEEEEEEEEEEEEEEGGGTEEEEEEEEE---SS-----TT-EETTEEEEEE-SS-EEEE--S-----TT-EEEEETTEEEEEPSSSS--EEEEE--PPPPPSS--------------------------------